Protein AF-A0A1A9UX12-F1 (afdb_monomer_lite)

Secondary structure (DSSP, 8-state):
--------EETTTTEE-GGGG---PPPTT--TTT--GGGS-TTSS-S-HHHHHHHHHHH---HHHHHHHHHHHTTSS-TT--HHHHHHHHHHHHHHHHHHHHHHHHSS-HHHHHHHIIIIIHHHHHHHHHTTTTSTTT-STT-HHHHHHHHHHHHHHHH-TTT---TTHHHHHHHHHHHH--HHHHHHHHHHHHHHHTTTS---THHHHHHHTTS--

Foldseek 3Di:
DDDDDDFDADPPVRDGQLLNLLDPDFDDPDPPVLLCPVPQCPQPARPDPPSVSVSCVNGNDDLVCCLVCLCCSLVVDPSGDHPVNNVVSLVVLVVVLVVLLCCLVPVDDPVRVVVCCVPALVLLLVLLLPEPCVDPQSHDPPRVLSVLLSSLLSSVQSVCVVVHDDRCLSNVLVSLCVRNVDSSSSSSSSVSNVVSVVVVPPDPVVVVVVVVVVVPD

pLDDT: mean 72.03, std 22.7, range [28.03, 96.62]

Structure (mmCIF, N/CA/C/O backbone):
data_AF-A0A1A9UX12-F1
#
_entry.id   AF-A0A1A9UX12-F1
#
loop_
_atom_site.group_PDB
_atom_site.id
_atom_site.type_symbol
_atom_site.label_atom_id
_atom_site.label_alt_id
_atom_site.label_comp_id
_atom_site.label_asym_id
_atom_site.label_entity_id
_atom_site.label_seq_id
_atom_site.pdbx_PDB_ins_code
_atom_site.Cartn_x
_atom_site.Cartn_y
_atom_site.Cartn_z
_atom_site.occupancy
_atom_site.B_iso_or_equiv
_atom_site.auth_seq_id
_atom_site.auth_comp_id
_atom_site.auth_asym_id
_atom_site.auth_atom_id
_atom_site.pdbx_PDB_model_num
ATOM 1 N N . MET A 1 1 ? -18.751 2.959 -16.484 1.00 37.78 1 MET A N 1
ATOM 2 C CA . MET A 1 1 ? -17.345 2.866 -16.035 1.00 37.78 1 MET A CA 1
ATOM 3 C C . MET A 1 1 ? -16.680 4.188 -16.366 1.00 37.78 1 MET A C 1
ATOM 5 O O . MET A 1 1 ? -16.477 4.461 -17.541 1.00 37.78 1 MET A O 1
ATOM 9 N N . ARG A 1 2 ? -16.495 5.077 -15.381 1.00 28.78 2 ARG A N 1
ATOM 10 C CA . ARG A 1 2 ? -15.866 6.380 -15.636 1.00 28.78 2 ARG A CA 1
ATOM 11 C C . ARG A 1 2 ? -14.360 6.168 -15.722 1.00 28.78 2 ARG A C 1
ATOM 13 O O . ARG A 1 2 ? -13.749 5.655 -14.792 1.00 28.78 2 ARG A O 1
ATOM 20 N N . ASN A 1 3 ? -13.828 6.483 -16.894 1.00 38.66 3 ASN A N 1
ATOM 21 C CA . ASN A 1 3 ? -12.415 6.447 -17.222 1.00 38.66 3 ASN A CA 1
ATOM 22 C C . ASN A 1 3 ? -11.753 7.657 -16.559 1.00 38.66 3 ASN A C 1
ATOM 24 O O . ASN A 1 3 ? -12.068 8.782 -16.935 1.00 38.66 3 ASN A O 1
ATOM 28 N N . CYS A 1 4 ? -10.865 7.440 -15.593 1.00 28.03 4 CYS A N 1
ATOM 29 C CA . CYS A 1 4 ? -10.001 8.503 -15.092 1.00 28.03 4 CYS A CA 1
ATOM 30 C C . CYS A 1 4 ? -8.624 8.339 -15.738 1.00 28.03 4 CYS A C 1
ATOM 32 O O . CYS A 1 4 ? -7.835 7.482 -15.344 1.00 28.03 4 CYS A O 1
ATOM 34 N N . GLU A 1 5 ? -8.373 9.137 -16.770 1.00 34.22 5 GLU A N 1
ATOM 35 C CA . GLU A 1 5 ? -7.035 9.458 -17.256 1.00 34.22 5 GLU A CA 1
ATOM 36 C C . GLU A 1 5 ? -6.663 10.790 -16.596 1.00 34.22 5 GLU A C 1
ATOM 38 O O . GLU A 1 5 ? -7.346 11.787 -16.805 1.00 34.22 5 GLU A O 1
ATOM 43 N N . ILE A 1 6 ? -5.632 10.810 -15.751 1.00 31.72 6 ILE A N 1
ATOM 44 C CA . ILE A 1 6 ? -5.057 12.057 -15.234 1.00 31.72 6 ILE A CA 1
ATOM 45 C C . ILE A 1 6 ? -3.569 12.007 -15.553 1.00 31.72 6 ILE A C 1
ATOM 47 O O . ILE A 1 6 ? -2.854 11.104 -15.113 1.00 31.72 6 ILE A O 1
ATOM 51 N N . VAL A 1 7 ? -3.126 12.955 -16.374 1.00 43.44 7 VAL A N 1
ATOM 52 C CA . VAL A 1 7 ? -1.766 13.050 -16.904 1.00 43.44 7 VAL A CA 1
ATOM 53 C C . VAL A 1 7 ? -1.255 14.457 -16.582 1.00 43.44 7 VAL A C 1
ATOM 55 O O . VAL A 1 7 ? -1.763 15.419 -17.136 1.00 43.44 7 VAL A O 1
ATOM 58 N N . ALA A 1 8 ? -0.270 14.596 -15.691 1.00 35.72 8 ALA A N 1
ATOM 59 C CA . ALA A 1 8 ? 0.503 15.827 -15.513 1.00 35.72 8 ALA A CA 1
ATOM 60 C C . ALA A 1 8 ? 1.990 15.637 -15.885 1.00 35.72 8 ALA A C 1
ATOM 62 O O . ALA A 1 8 ? 2.651 14.673 -15.484 1.00 35.72 8 ALA A O 1
ATOM 63 N N . TRP A 1 9 ? 2.488 16.558 -16.703 1.00 37.69 9 TRP A N 1
ATOM 64 C CA . TRP A 1 9 ? 3.844 16.627 -17.244 1.00 37.69 9 TRP A CA 1
ATOM 65 C C . TRP A 1 9 ? 4.566 17.817 -16.606 1.00 37.69 9 TRP A C 1
ATOM 67 O O . TRP A 1 9 ? 4.017 18.918 -16.586 1.00 37.69 9 TRP A O 1
ATOM 77 N N . ASP A 1 10 ? 5.779 17.607 -16.094 1.00 37.34 10 ASP A N 1
ATOM 78 C CA . ASP A 1 10 ? 6.603 18.687 -15.551 1.00 37.34 10 ASP A CA 1
ATOM 79 C C . ASP A 1 10 ? 7.409 19.325 -16.694 1.00 37.34 10 ASP A C 1
ATOM 81 O O . ASP A 1 10 ? 8.396 18.763 -17.183 1.00 37.34 10 ASP A O 1
ATOM 85 N N . VAL A 1 11 ? 6.937 20.489 -17.154 1.00 33.25 11 VAL A N 1
ATOM 86 C CA . VAL A 1 11 ? 7.532 21.261 -18.259 1.00 33.25 11 VAL A CA 1
ATOM 87 C C . VAL A 1 11 ? 8.911 21.807 -17.886 1.00 33.25 11 VAL A C 1
ATOM 89 O O . VAL A 1 11 ? 9.783 21.901 -18.750 1.00 33.25 11 VAL A O 1
ATOM 92 N N . GLU A 1 12 ? 9.120 22.137 -16.613 1.00 36.31 12 GLU A N 1
ATOM 93 C CA . GLU A 1 12 ? 10.310 22.829 -16.121 1.00 36.31 12 GLU A CA 1
ATOM 94 C C . GLU A 1 12 ? 11.483 21.856 -15.973 1.00 36.31 12 GLU A C 1
ATOM 96 O O . GLU A 1 12 ? 12.580 22.101 -16.474 1.00 36.31 12 GLU A O 1
ATOM 101 N N . ASN A 1 13 ? 11.214 20.679 -15.409 1.00 45.41 13 ASN A N 1
ATOM 102 C CA . ASN A 1 13 ? 12.210 19.623 -15.234 1.00 45.41 13 ASN A CA 1
ATOM 103 C C . ASN A 1 13 ? 12.252 18.625 -16.405 1.00 45.41 13 ASN A C 1
ATOM 105 O O . ASN A 1 13 ? 13.017 17.658 -16.371 1.00 45.41 13 ASN A O 1
ATOM 109 N N . LYS A 1 14 ? 11.432 18.844 -17.446 1.00 39.94 14 LYS A N 1
ATOM 110 C CA . LYS A 1 14 ? 11.275 17.967 -18.624 1.00 39.94 14 LYS A CA 1
ATOM 111 C C . LYS A 1 14 ? 11.089 16.498 -18.242 1.00 39.94 14 LYS A C 1
ATOM 113 O O . LYS A 1 14 ? 11.679 15.602 -18.854 1.00 39.94 14 LYS A O 1
ATOM 118 N N . MET A 1 15 ? 10.295 16.242 -17.207 1.00 40.53 15 MET A N 1
ATOM 119 C CA . MET A 1 15 ? 10.134 14.904 -16.656 1.00 40.53 15 MET A CA 1
ATOM 120 C C . MET A 1 15 ? 8.673 14.529 -16.456 1.00 40.53 15 MET A C 1
ATOM 122 O O . MET A 1 15 ? 7.800 15.343 -16.170 1.00 40.53 15 MET A O 1
ATOM 126 N N . ILE A 1 16 ? 8.409 13.237 -16.604 1.00 39.09 16 ILE A N 1
ATOM 127 C CA . ILE A 1 16 ? 7.079 12.675 -16.406 1.00 39.09 16 ILE A CA 1
ATOM 128 C C . ILE A 1 16 ? 6.890 12.434 -14.912 1.00 39.09 16 ILE A C 1
ATOM 130 O O . ILE A 1 16 ? 7.722 11.787 -14.263 1.00 39.09 16 ILE A O 1
ATOM 134 N N . LEU A 1 17 ? 5.785 12.928 -14.359 1.00 40.75 17 LEU A N 1
ATOM 135 C CA . LEU A 1 17 ? 5.461 12.682 -12.964 1.00 40.75 17 LEU A CA 1
ATOM 136 C C . LEU A 1 17 ? 5.137 11.189 -12.772 1.00 40.75 17 LEU A C 1
ATOM 138 O O . LEU A 1 17 ? 4.337 10.588 -13.488 1.00 40.75 17 LEU A O 1
ATOM 142 N N . HIS A 1 18 ? 5.814 10.570 -11.801 1.00 38.81 18 HIS A N 1
ATOM 143 C CA . HIS A 1 18 ? 5.914 9.110 -11.622 1.00 38.81 18 HIS A CA 1
ATOM 144 C C . HIS A 1 18 ? 4.582 8.357 -11.483 1.00 38.81 18 HIS A C 1
ATOM 146 O O . HIS A 1 18 ? 4.556 7.136 -11.624 1.00 38.81 18 HIS A O 1
ATOM 152 N N . PHE A 1 19 ? 3.487 9.050 -11.183 1.00 37.97 19 PHE A N 1
ATOM 153 C CA . PHE A 1 19 ? 2.188 8.436 -10.925 1.00 37.97 19 PHE A CA 1
ATOM 154 C C . PHE A 1 19 ? 1.514 7.864 -12.191 1.00 37.97 19 PHE A C 1
ATOM 156 O O . PHE A 1 19 ? 0.541 7.125 -12.085 1.00 37.97 19 PHE A O 1
ATOM 163 N N . GLN A 1 20 ? 2.045 8.140 -13.389 1.00 45.28 20 GLN A N 1
ATOM 164 C CA . GLN A 1 20 ? 1.462 7.707 -14.671 1.00 45.28 20 GLN A CA 1
ATOM 165 C C . GLN A 1 20 ? 1.881 6.308 -15.142 1.00 45.28 20 GLN A C 1
ATOM 167 O O . GLN A 1 20 ? 1.420 5.841 -16.180 1.00 45.28 20 GLN A O 1
ATOM 172 N N . VAL A 1 21 ? 2.751 5.615 -14.402 1.00 44.09 21 VAL A N 1
ATOM 173 C CA . VAL A 1 21 ? 3.356 4.341 -14.839 1.00 44.09 21 VAL A CA 1
ATOM 174 C C . VAL A 1 21 ? 2.456 3.122 -14.542 1.00 44.09 21 VAL A C 1
ATOM 176 O O . VAL A 1 21 ? 2.702 2.018 -15.020 1.00 44.09 21 VAL A O 1
ATOM 179 N N . LEU A 1 22 ? 1.357 3.306 -13.803 1.00 44.22 22 LEU A N 1
ATOM 180 C CA . LEU A 1 22 ? 0.466 2.226 -13.351 1.00 44.22 22 LEU A CA 1
ATOM 181 C C . LEU A 1 22 ? -0.666 1.890 -14.341 1.00 44.22 22 LEU A C 1
ATOM 183 O O . LEU A 1 22 ? -1.718 1.382 -13.945 1.00 44.22 22 LEU A O 1
ATOM 187 N N . THR A 1 23 ? -0.504 2.180 -15.637 1.00 44.28 23 THR A N 1
ATOM 188 C CA . THR A 1 23 ? -1.582 1.909 -16.600 1.00 44.28 23 THR A CA 1
ATOM 189 C C . THR A 1 23 ? -1.718 0.408 -16.874 1.00 44.28 23 THR A C 1
ATOM 191 O O . THR A 1 23 ? -0.741 -0.321 -17.057 1.00 44.28 23 THR A O 1
ATOM 194 N N . ARG A 1 24 ? -2.964 -0.078 -16.937 1.00 40.75 24 ARG A N 1
ATOM 195 C CA . ARG A 1 24 ? -3.273 -1.468 -17.308 1.00 40.75 24 ARG A CA 1
ATOM 196 C C . ARG A 1 24 ? -3.298 -1.700 -18.833 1.00 40.75 24 ARG A C 1
ATOM 198 O O . ARG A 1 24 ? -3.513 -2.842 -19.236 1.00 40.75 24 ARG A O 1
ATOM 205 N N . ARG A 1 25 ? -3.105 -0.672 -19.681 1.00 41.28 25 ARG A N 1
ATOM 206 C CA . ARG A 1 25 ? -3.231 -0.767 -21.153 1.00 41.28 25 ARG A CA 1
ATOM 207 C C . ARG A 1 25 ? -1.868 -0.912 -21.844 1.00 41.28 25 ARG A C 1
ATOM 209 O O . ARG A 1 25 ? -0.960 -0.130 -21.602 1.00 41.28 25 ARG A O 1
ATOM 216 N N . LYS A 1 26 ? -1.770 -1.852 -22.789 1.00 43.47 26 LYS A N 1
ATOM 217 C CA . LYS A 1 26 ? -0.739 -1.862 -23.842 1.00 43.47 26 LYS A CA 1
ATOM 218 C C . LYS A 1 26 ? -1.102 -0.773 -24.863 1.00 43.47 26 LYS A C 1
ATOM 220 O O . LYS A 1 26 ? -2.241 -0.767 -25.339 1.00 43.47 26 LYS A O 1
ATOM 225 N N . ARG A 1 27 ? -0.197 0.155 -25.201 1.00 40.91 27 ARG A N 1
ATOM 226 C CA . ARG A 1 27 ? -0.443 1.106 -26.305 1.00 40.91 27 ARG A CA 1
ATOM 227 C C . ARG A 1 27 ? -0.499 0.325 -27.625 1.00 40.91 27 ARG A C 1
ATOM 229 O O . ARG A 1 27 ? 0.392 -0.472 -27.914 1.00 40.91 27 ARG A O 1
ATOM 236 N N . LYS A 1 28 ? -1.555 0.533 -28.422 1.00 37.56 28 LYS A N 1
ATOM 237 C CA . LYS A 1 28 ? -1.575 0.098 -29.828 1.00 37.56 28 LYS A CA 1
ATOM 238 C C . LYS A 1 28 ? -0.499 0.922 -30.545 1.00 37.56 28 LYS A C 1
ATOM 240 O O . LYS A 1 28 ? -0.580 2.144 -30.483 1.00 37.56 28 LYS A O 1
ATOM 245 N N . ASN A 1 29 ? 0.480 0.255 -31.159 1.00 40.03 29 ASN A N 1
ATOM 246 C CA . ASN A 1 29 ? 1.634 0.810 -31.898 1.00 40.03 29 ASN A CA 1
ATOM 247 C C . ASN A 1 29 ? 2.968 0.938 -31.139 1.00 40.03 29 ASN A C 1
ATOM 249 O O . ASN A 1 29 ? 3.861 1.613 -31.635 1.00 40.03 29 ASN A O 1
ATOM 253 N N . ALA A 1 30 ? 3.151 0.279 -29.993 1.00 40.66 30 ALA A N 1
ATOM 254 C CA . ALA A 1 30 ? 4.506 0.033 -29.494 1.00 40.66 30 ALA A CA 1
ATOM 255 C C . ALA A 1 30 ? 5.019 -1.274 -30.114 1.00 40.66 30 ALA A C 1
ATOM 257 O O . ALA A 1 30 ? 4.396 -2.329 -29.929 1.00 40.66 30 ALA A O 1
ATOM 258 N N . ASP A 1 31 ? 6.089 -1.190 -30.905 1.00 34.62 31 ASP A N 1
ATOM 259 C CA . ASP A 1 31 ? 6.650 -2.347 -31.591 1.00 34.62 31 ASP A CA 1
ATOM 260 C C . ASP A 1 31 ? 7.144 -3.364 -30.551 1.00 34.62 31 ASP A C 1
ATOM 262 O O . ASP A 1 31 ? 7.780 -3.017 -29.553 1.00 34.62 31 ASP A O 1
ATOM 266 N N . ILE A 1 32 ? 6.804 -4.639 -30.741 1.00 38.25 32 ILE A N 1
ATOM 267 C CA . ILE A 1 32 ? 7.008 -5.704 -29.738 1.00 38.25 32 ILE A CA 1
ATOM 268 C C . ILE A 1 32 ? 8.512 -5.910 -29.444 1.00 38.25 32 ILE A C 1
ATOM 270 O O . ILE A 1 32 ? 8.873 -6.461 -28.404 1.00 38.25 32 ILE A O 1
ATOM 274 N N . GLY A 1 33 ? 9.389 -5.416 -30.326 1.00 36.81 33 GLY A N 1
ATOM 275 C CA . GLY A 1 33 ? 10.842 -5.399 -30.154 1.00 36.81 33 GLY A CA 1
ATOM 276 C C . GLY A 1 33 ? 11.385 -4.352 -29.171 1.00 36.81 33 GLY A C 1
ATOM 277 O O . GLY A 1 33 ? 12.428 -4.606 -28.573 1.00 36.81 33 GLY A O 1
ATOM 278 N N . GLU A 1 34 ? 10.695 -3.227 -28.942 1.00 37.66 34 GLU A N 1
ATOM 279 C CA . GLU A 1 34 ? 11.163 -2.152 -28.039 1.00 37.66 34 GLU A CA 1
ATOM 280 C C . GLU A 1 34 ? 10.850 -2.428 -26.560 1.00 37.66 34 GLU A C 1
ATOM 282 O O . GLU A 1 34 ? 11.466 -1.860 -25.661 1.00 37.66 34 GLU A O 1
ATOM 287 N N . ILE A 1 35 ? 9.924 -3.350 -26.286 1.00 41.84 35 ILE A N 1
ATOM 288 C CA . ILE A 1 35 ? 9.468 -3.700 -24.934 1.00 41.84 35 ILE A CA 1
ATOM 289 C C . ILE A 1 35 ? 10.076 -5.036 -24.498 1.00 41.84 35 ILE A C 1
ATOM 291 O O . ILE A 1 35 ? 9.402 -5.907 -23.949 1.00 41.84 35 ILE A O 1
ATOM 295 N N . LYS A 1 36 ? 11.372 -5.238 -24.734 1.00 36.44 36 LYS A N 1
ATOM 296 C CA . LYS A 1 36 ? 12.104 -6.342 -24.105 1.00 36.44 36 LYS A CA 1
ATOM 297 C C . LYS A 1 36 ? 12.797 -5.853 -22.835 1.00 36.44 36 LYS A C 1
ATOM 299 O O . LYS A 1 36 ? 14.014 -5.762 -22.769 1.00 36.44 36 LYS A O 1
ATOM 304 N N . VAL A 1 37 ? 12.007 -5.668 -21.771 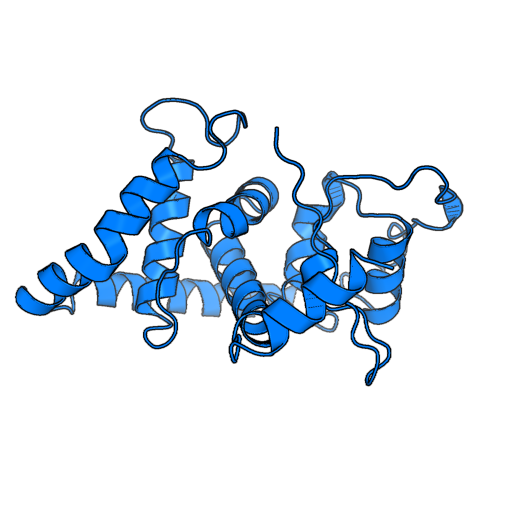1.00 44.78 37 VAL A N 1
ATOM 305 C CA . VAL A 1 37 ? 12.518 -5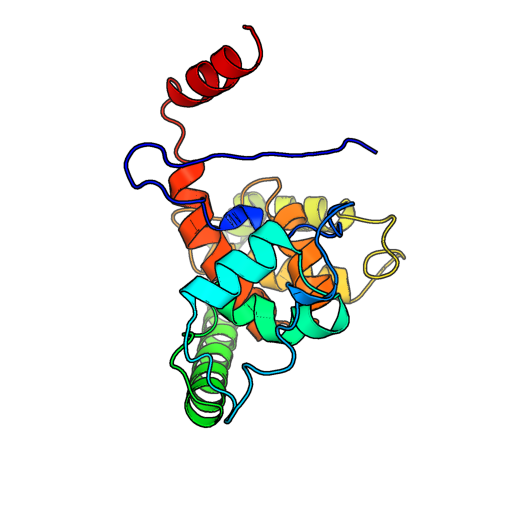.689 -20.378 1.00 44.78 37 VAL A CA 1
ATOM 306 C C . VAL A 1 37 ? 13.047 -7.098 -20.013 1.00 44.78 37 VAL A C 1
ATOM 308 O O . VAL A 1 37 ? 13.634 -7.306 -18.959 1.00 44.78 37 VAL A O 1
ATOM 311 N N . GLN A 1 38 ? 12.891 -8.081 -20.911 1.00 37.16 38 GLN A N 1
ATOM 312 C CA . GLN A 1 38 ? 13.331 -9.468 -20.737 1.00 37.16 38 GLN A CA 1
ATOM 313 C C . GLN A 1 38 ? 14.847 -9.658 -20.560 1.00 37.16 38 GLN A C 1
ATOM 315 O O . GLN A 1 38 ? 15.232 -10.692 -20.035 1.00 37.16 38 GLN A O 1
ATOM 320 N N . ASN A 1 39 ? 15.696 -8.694 -20.937 1.00 36.56 39 ASN A N 1
ATOM 321 C CA . ASN A 1 39 ? 17.159 -8.855 -20.888 1.00 36.56 39 ASN A CA 1
ATOM 322 C C . ASN A 1 39 ? 17.894 -7.830 -20.006 1.00 36.56 39 ASN A C 1
ATOM 324 O O . ASN A 1 39 ? 19.098 -7.665 -20.159 1.00 36.56 39 ASN A O 1
ATOM 328 N N . GLN A 1 40 ? 17.212 -7.146 -19.079 1.00 44.50 40 GLN A N 1
ATOM 329 C CA . GLN A 1 40 ? 17.882 -6.256 -18.109 1.00 44.50 40 GLN A CA 1
ATOM 330 C C . GLN A 1 40 ? 17.932 -6.805 -16.677 1.00 44.50 40 GLN A C 1
ATOM 332 O O . GLN A 1 40 ? 18.487 -6.155 -15.803 1.00 44.50 40 GLN A O 1
ATOM 337 N N . PHE A 1 41 ? 17.439 -8.023 -16.439 1.00 46.66 41 PHE A N 1
ATOM 338 C CA . PHE A 1 41 ? 17.640 -8.746 -15.176 1.00 46.66 41 PHE A CA 1
ATOM 339 C C . PHE A 1 41 ? 18.947 -9.559 -15.174 1.00 46.66 41 PHE A C 1
ATOM 341 O O . PHE A 1 41 ? 19.007 -10.633 -14.577 1.00 46.66 41 PHE A O 1
ATOM 348 N N . LEU A 1 42 ? 19.992 -9.089 -15.864 1.00 35.62 42 LEU A N 1
ATOM 349 C CA . LEU A 1 42 ? 21.323 -9.675 -15.723 1.00 35.62 42 LEU A CA 1
ATOM 350 C C . LEU A 1 42 ? 21.814 -9.340 -14.306 1.00 35.62 42 LEU A C 1
ATOM 352 O O . LEU A 1 42 ? 22.219 -8.216 -14.038 1.00 35.62 42 LEU A O 1
ATOM 356 N N . ASN A 1 43 ? 21.730 -10.324 -13.407 1.00 38.75 43 ASN A N 1
ATOM 357 C CA . ASN A 1 43 ? 22.146 -10.280 -11.996 1.00 38.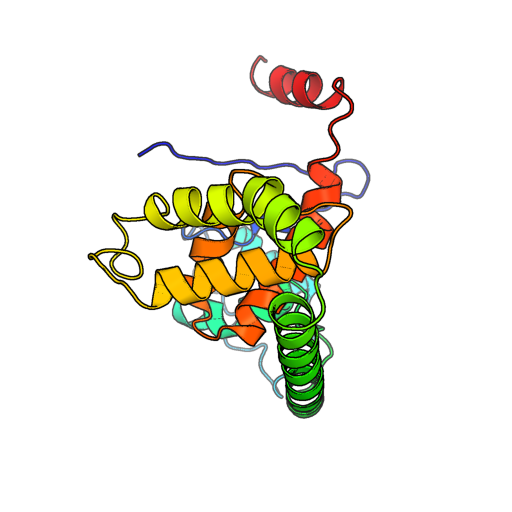75 43 ASN A CA 1
ATOM 358 C C . ASN A 1 43 ? 21.186 -9.590 -11.005 1.00 38.75 43 ASN A C 1
ATOM 360 O O . ASN A 1 43 ? 21.625 -9.115 -9.964 1.00 38.75 43 ASN A O 1
ATOM 364 N N . GLU A 1 44 ? 19.877 -9.550 -11.284 1.00 54.12 44 GLU A N 1
ATOM 365 C CA . GLU A 1 44 ? 18.842 -9.152 -10.296 1.00 54.12 44 GLU A CA 1
ATOM 366 C C . GLU A 1 44 ? 18.933 -7.707 -9.740 1.00 54.12 44 GLU A C 1
ATOM 368 O O . GLU A 1 44 ? 18.229 -7.346 -8.783 1.00 54.12 44 GLU A O 1
ATOM 373 N N . GLN A 1 45 ? 19.752 -6.872 -10.382 1.00 54.94 45 GLN A N 1
ATOM 374 C CA . GLN A 1 45 ? 19.825 -5.417 -10.246 1.00 54.94 45 GLN A CA 1
ATOM 375 C C . GLN A 1 45 ? 19.272 -4.752 -11.512 1.00 54.94 45 GLN A C 1
ATOM 377 O O . GLN A 1 45 ? 19.290 -5.347 -12.589 1.00 54.94 45 GLN A O 1
ATOM 382 N N . ILE A 1 46 ? 18.773 -3.517 -11.395 1.00 61.69 46 ILE A N 1
ATOM 383 C CA . ILE A 1 46 ? 18.309 -2.747 -12.554 1.00 61.69 46 ILE A CA 1
ATOM 384 C C . ILE A 1 46 ? 19.386 -1.720 -12.901 1.00 61.69 46 ILE A C 1
ATOM 386 O O . ILE A 1 46 ? 19.432 -0.637 -12.316 1.00 61.69 46 ILE A O 1
ATOM 390 N N . ASP A 1 47 ? 20.228 -2.089 -13.864 1.00 57.59 47 ASP A N 1
ATOM 391 C CA . ASP A 1 47 ? 21.410 -1.332 -14.303 1.00 57.59 47 ASP A CA 1
ATOM 392 C C . ASP A 1 47 ? 21.058 0.084 -14.805 1.00 57.59 47 ASP A C 1
ATOM 394 O O . ASP A 1 47 ? 21.751 1.057 -14.517 1.00 57.59 47 ASP A O 1
ATOM 398 N N . ASP A 1 48 ? 19.898 0.241 -15.457 1.00 67.19 48 ASP A N 1
ATOM 399 C CA . ASP A 1 48 ? 19.399 1.544 -15.902 1.00 67.19 48 ASP A CA 1
ATOM 400 C C . ASP A 1 48 ? 17.920 1.759 -15.533 1.00 67.19 48 ASP A C 1
ATOM 402 O O . ASP A 1 48 ? 16.980 1.473 -16.286 1.00 67.19 48 ASP A O 1
ATOM 406 N N . GLY A 1 49 ? 17.704 2.326 -14.343 1.00 65.19 49 GLY A N 1
ATOM 407 C CA . GLY A 1 49 ? 16.374 2.706 -13.866 1.00 65.19 49 GLY A CA 1
ATOM 408 C C . GLY A 1 49 ? 15.680 3.782 -14.716 1.00 65.19 49 GLY A C 1
ATOM 409 O O . GLY A 1 49 ? 14.451 3.888 -14.662 1.00 65.19 49 GLY A O 1
ATOM 410 N N . LEU A 1 50 ? 16.418 4.578 -15.503 1.00 66.25 50 LEU A N 1
ATOM 411 C CA . LEU A 1 50 ? 15.847 5.568 -16.422 1.00 66.25 50 LEU A CA 1
ATOM 412 C C . LEU A 1 50 ? 15.325 4.887 -17.689 1.00 66.25 50 LEU A C 1
ATOM 414 O O . LEU A 1 50 ? 14.206 5.184 -18.117 1.00 66.25 50 LEU A O 1
ATOM 418 N N . MET A 1 51 ? 16.087 3.953 -18.256 1.00 63.31 51 MET A N 1
ATOM 419 C CA . MET A 1 51 ? 15.657 3.173 -19.414 1.00 63.31 51 MET A CA 1
ATOM 420 C C . MET A 1 51 ? 14.427 2.330 -19.087 1.00 63.31 51 MET A C 1
ATOM 422 O O . MET A 1 51 ? 13.445 2.379 -19.825 1.00 63.31 51 MET A O 1
ATOM 426 N N . LEU A 1 52 ? 14.403 1.663 -17.928 1.00 67.12 52 LEU A N 1
ATOM 427 C CA . LEU A 1 52 ? 13.228 0.903 -17.500 1.00 67.12 52 LEU A CA 1
ATOM 428 C C . LEU A 1 52 ? 11.967 1.781 -17.432 1.00 67.12 52 LEU A C 1
ATOM 430 O O . LEU A 1 52 ? 10.904 1.384 -17.907 1.00 67.12 52 LEU A O 1
ATOM 434 N N . ARG A 1 53 ? 12.073 3.003 -16.899 1.00 68.50 53 ARG A N 1
ATOM 435 C CA . ARG A 1 53 ? 10.939 3.945 -16.862 1.00 68.50 53 ARG A CA 1
ATOM 436 C C . ARG A 1 53 ? 10.477 4.348 -18.253 1.00 68.50 53 ARG A C 1
ATOM 438 O O . ARG A 1 53 ? 9.271 4.409 -18.477 1.00 68.50 53 ARG A O 1
ATOM 445 N N . LYS A 1 54 ? 11.408 4.606 -19.176 1.00 62.03 54 LYS A N 1
ATOM 446 C CA . LYS A 1 54 ? 11.085 4.918 -20.576 1.00 62.03 54 LYS A CA 1
ATOM 447 C C . LYS A 1 54 ? 10.378 3.739 -21.248 1.00 62.03 54 LYS A C 1
ATOM 449 O O . LYS A 1 54 ? 9.326 3.943 -21.845 1.00 62.03 54 LYS A O 1
ATOM 454 N N . CYS A 1 55 ? 10.881 2.516 -21.079 1.00 61.62 55 CYS A N 1
ATOM 455 C CA . CYS A 1 55 ? 10.262 1.306 -21.624 1.00 61.62 55 CYS A CA 1
ATOM 456 C C . CYS A 1 55 ? 8.833 1.116 -21.111 1.00 61.62 55 CYS A C 1
ATOM 458 O O . CYS A 1 55 ? 7.916 0.909 -21.905 1.00 61.62 55 CYS A O 1
ATOM 460 N N . VAL A 1 56 ? 8.615 1.247 -19.797 1.00 64.50 56 VAL A N 1
ATOM 461 C CA . VAL A 1 56 ? 7.262 1.128 -19.238 1.00 64.50 56 VAL A CA 1
ATOM 462 C C . VAL A 1 56 ? 6.362 2.275 -19.706 1.00 64.50 56 VAL A C 1
ATOM 464 O O . VAL A 1 56 ? 5.180 2.054 -19.956 1.00 64.50 56 VAL A O 1
ATOM 467 N N . PHE A 1 57 ? 6.895 3.485 -19.883 1.00 60.28 57 PHE A N 1
ATOM 468 C CA . PHE A 1 57 ? 6.122 4.624 -20.378 1.00 60.28 57 PHE A CA 1
ATOM 469 C C . PHE A 1 57 ? 5.652 4.446 -21.830 1.00 60.28 57 PHE A C 1
ATOM 471 O O . PHE A 1 57 ? 4.476 4.660 -22.129 1.00 60.28 57 PHE A O 1
ATOM 478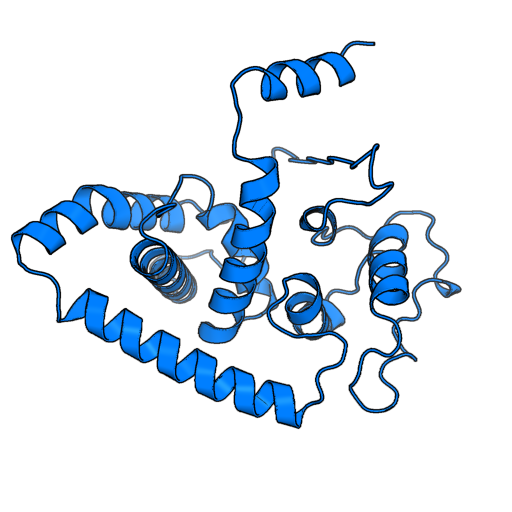 N N . PHE A 1 58 ? 6.547 4.051 -22.738 1.00 53.91 58 PHE A N 1
ATOM 479 C CA . PHE A 1 58 ? 6.213 3.919 -24.158 1.00 53.91 58 PHE A CA 1
ATOM 480 C C . PHE A 1 58 ? 5.484 2.607 -24.472 1.00 53.91 58 PHE A C 1
ATOM 482 O O . PHE A 1 58 ? 4.551 2.601 -25.278 1.00 53.91 58 PHE A O 1
ATOM 489 N N . GLY A 1 59 ? 5.864 1.515 -23.805 1.00 56.41 59 GLY A N 1
ATOM 490 C CA . GLY A 1 59 ? 5.377 0.167 -24.089 1.00 56.41 59 GLY A CA 1
ATOM 491 C C . GLY A 1 59 ? 4.323 -0.385 -23.132 1.00 56.41 59 GLY A C 1
ATOM 492 O O . GLY A 1 59 ? 3.594 -1.321 -23.474 1.00 56.41 59 GLY A O 1
ATOM 493 N N . GLY A 1 60 ? 4.210 0.189 -21.937 1.00 59.50 60 GLY A N 1
ATOM 494 C CA . GLY A 1 60 ? 3.510 -0.441 -20.822 1.00 59.50 60 GLY A CA 1
ATOM 495 C C . GLY A 1 60 ? 4.315 -1.589 -20.206 1.00 59.50 60 GLY A C 1
ATOM 496 O O . GLY A 1 60 ? 5.434 -1.896 -20.614 1.00 59.50 60 GLY A O 1
ATOM 497 N N . LEU A 1 61 ? 3.729 -2.233 -19.195 1.00 67.38 61 LEU A N 1
ATOM 498 C CA . LEU A 1 61 ? 4.331 -3.371 -18.502 1.00 67.38 61 LEU A CA 1
ATOM 499 C C . LEU A 1 61 ? 3.401 -4.585 -18.547 1.00 67.38 61 LEU A C 1
ATOM 501 O O . LEU A 1 61 ? 2.219 -4.496 -18.177 1.00 67.38 61 LEU A O 1
ATOM 505 N N . GLU A 1 62 ? 3.952 -5.719 -18.984 1.00 66.44 62 GLU A N 1
ATOM 506 C CA . GLU A 1 62 ? 3.262 -7.008 -18.965 1.00 66.44 62 GLU A CA 1
ATOM 507 C C . GLU A 1 62 ? 2.821 -7.352 -17.540 1.00 66.44 62 GLU A C 1
ATOM 509 O O . GLU A 1 62 ? 3.560 -7.124 -16.585 1.00 66.44 62 GLU A O 1
ATOM 514 N N . LYS A 1 63 ? 1.608 -7.901 -17.388 1.00 68.81 63 LYS A N 1
ATOM 515 C CA . LYS A 1 63 ? 1.013 -8.186 -16.076 1.00 68.81 63 LYS A CA 1
ATOM 516 C C . LYS A 1 63 ? 1.924 -9.044 -15.192 1.00 68.81 63 LYS A C 1
ATOM 518 O O . LYS A 1 63 ? 2.127 -8.703 -14.037 1.00 68.81 63 LYS A O 1
ATOM 523 N N . SER A 1 64 ? 2.520 -10.094 -15.753 1.00 72.81 64 SER A N 1
ATOM 524 C CA . SER A 1 64 ? 3.443 -11.004 -15.058 1.00 72.81 64 SER A CA 1
ATOM 525 C C . SER A 1 64 ? 4.636 -10.289 -14.407 1.00 72.81 64 SER A C 1
ATOM 527 O O . SER A 1 64 ? 5.093 -10.702 -13.346 1.00 72.81 64 SER A O 1
ATOM 529 N N . LEU A 1 65 ? 5.105 -9.186 -14.999 1.00 72.88 65 LEU A N 1
ATOM 530 C CA . LEU A 1 65 ? 6.262 -8.424 -14.524 1.00 72.88 65 LEU A CA 1
ATOM 531 C C . LEU A 1 65 ? 5.902 -7.351 -13.491 1.00 72.88 65 LEU A C 1
ATOM 533 O O . LEU A 1 65 ? 6.789 -6.819 -12.824 1.00 72.88 65 LEU A O 1
ATOM 537 N N . ARG A 1 66 ? 4.621 -6.993 -13.348 1.00 78.25 66 ARG A N 1
ATOM 538 C CA . ARG A 1 66 ? 4.203 -5.877 -12.485 1.00 78.25 66 ARG A CA 1
ATOM 539 C C . ARG A 1 66 ? 4.522 -6.131 -11.026 1.00 78.25 66 ARG A C 1
ATOM 541 O O . ARG A 1 66 ? 5.090 -5.246 -10.397 1.00 78.25 66 ARG A O 1
ATOM 548 N N . LYS A 1 67 ? 4.248 -7.338 -10.527 1.00 79.75 67 LYS A N 1
ATOM 549 C CA . LYS A 1 67 ? 4.576 -7.725 -9.150 1.00 79.75 67 LYS A CA 1
ATOM 550 C C . LYS A 1 67 ? 6.053 -7.487 -8.813 1.00 79.75 67 LYS A C 1
ATOM 552 O O . LYS A 1 67 ? 6.358 -7.020 -7.725 1.00 79.75 67 LYS A O 1
ATOM 557 N N . THR A 1 68 ? 6.954 -7.737 -9.762 1.00 78.94 68 THR A N 1
ATOM 558 C CA . THR A 1 68 ? 8.401 -7.555 -9.577 1.00 78.94 68 THR A CA 1
ATOM 559 C C . THR A 1 68 ? 8.842 -6.104 -9.765 1.00 78.94 68 THR A C 1
ATOM 561 O O . THR A 1 68 ? 9.677 -5.611 -9.017 1.00 78.94 68 THR A O 1
ATOM 564 N N . VAL A 1 69 ? 8.302 -5.398 -10.762 1.00 78.75 69 VAL A N 1
ATOM 565 C CA . VAL A 1 69 ? 8.801 -4.073 -11.172 1.00 78.75 69 VAL A CA 1
ATOM 566 C C . VAL A 1 69 ? 8.133 -2.925 -10.406 1.00 78.75 69 VAL A C 1
ATOM 568 O O . VAL A 1 69 ? 8.767 -1.897 -10.158 1.00 78.75 69 VAL A O 1
ATOM 571 N N . TRP A 1 70 ? 6.865 -3.067 -10.009 1.00 84.75 70 TRP A N 1
ATOM 572 C CA . TRP A 1 70 ? 6.126 -2.015 -9.301 1.00 84.75 70 TRP A CA 1
ATOM 573 C C . TRP A 1 70 ? 6.796 -1.569 -8.003 1.00 84.75 70 TRP A C 1
ATOM 575 O O . TRP A 1 70 ? 6.902 -0.356 -7.826 1.00 84.75 70 TRP A O 1
ATOM 585 N N . PRO A 1 71 ? 7.332 -2.458 -7.146 1.00 86.81 71 PRO A N 1
ATOM 586 C CA . PRO A 1 71 ? 8.072 -2.034 -5.962 1.00 86.81 71 PRO A CA 1
ATOM 587 C C . PRO A 1 71 ? 9.220 -1.051 -6.250 1.00 86.81 71 PRO A C 1
ATOM 589 O O . PRO A 1 71 ? 9.430 -0.109 -5.488 1.00 86.81 71 PRO A O 1
ATOM 592 N N . PHE A 1 72 ? 9.918 -1.179 -7.381 1.00 81.88 72 PHE A N 1
ATOM 593 C CA . PHE A 1 72 ? 10.966 -0.228 -7.779 1.00 81.88 72 PHE A CA 1
ATOM 594 C C . PHE A 1 72 ? 10.388 1.102 -8.278 1.00 81.88 72 PHE A C 1
ATOM 596 O O . PHE A 1 72 ? 10.859 2.190 -7.926 1.00 81.88 72 PHE A O 1
ATOM 603 N N . LEU A 1 73 ? 9.333 1.039 -9.095 1.00 81.12 73 LEU A N 1
ATOM 604 C CA . LEU A 1 73 ? 8.659 2.228 -9.626 1.00 81.12 73 LEU A CA 1
ATOM 605 C C . LEU A 1 73 ? 8.013 3.065 -8.513 1.00 81.12 73 LEU A C 1
ATOM 607 O O . LEU A 1 73 ? 8.121 4.295 -8.523 1.00 81.12 73 LEU A O 1
ATOM 611 N N . LEU A 1 74 ? 7.422 2.380 -7.535 1.00 84.94 74 LEU A N 1
ATOM 612 C CA . LEU A 1 74 ? 6.759 2.928 -6.353 1.00 84.94 74 LEU A CA 1
ATOM 613 C C . LEU A 1 74 ? 7.732 3.235 -5.210 1.00 84.94 74 LEU A C 1
ATOM 615 O O . LEU A 1 74 ? 7.291 3.556 -4.115 1.00 84.94 74 LEU A O 1
ATOM 619 N N . LYS A 1 75 ? 9.050 3.173 -5.459 1.00 85.50 75 LYS A N 1
ATOM 620 C CA . LYS A 1 75 ? 10.104 3.538 -4.496 1.00 85.50 75 LYS A CA 1
ATOM 621 C C . LYS A 1 75 ? 10.126 2.694 -3.218 1.00 85.50 75 LYS A C 1
ATOM 623 O O . LYS A 1 75 ? 10.787 3.066 -2.255 1.00 85.50 75 LYS A O 1
ATOM 628 N N . CYS A 1 76 ? 9.489 1.526 -3.230 1.00 86.75 76 CYS A N 1
ATOM 629 C CA . CYS A 1 76 ? 9.696 0.523 -2.196 1.00 86.75 76 CYS A CA 1
ATOM 630 C C . CYS A 1 76 ? 11.138 -0.010 -2.247 1.00 86.75 76 CYS A C 1
ATOM 632 O O . CYS A 1 76 ? 11.754 -0.180 -1.194 1.00 86.75 76 CYS A O 1
ATOM 634 N N . TYR A 1 77 ? 11.692 -0.188 -3.452 1.00 85.12 77 TYR A N 1
ATOM 635 C CA . TYR A 1 77 ? 13.080 -0.601 -3.683 1.00 85.12 77 TYR A CA 1
ATOM 636 C C . TYR A 1 77 ? 13.870 0.433 -4.488 1.00 85.12 77 TYR A C 1
ATOM 638 O O . TYR A 1 77 ? 13.326 1.137 -5.346 1.00 85.12 77 TYR A O 1
ATOM 646 N N . SER A 1 78 ? 15.180 0.497 -4.233 1.00 84.44 78 SER A N 1
ATOM 647 C CA . SER A 1 78 ? 16.115 1.216 -5.102 1.00 84.44 78 SER A CA 1
ATOM 648 C C . SER A 1 78 ? 16.429 0.379 -6.342 1.00 84.44 78 SER A C 1
ATOM 650 O O . SER A 1 78 ? 16.599 -0.832 -6.238 1.00 84.44 78 SER A O 1
ATOM 652 N N . PHE A 1 79 ? 16.581 1.014 -7.506 1.00 78.50 79 PHE A N 1
ATOM 653 C CA . PHE A 1 79 ? 17.004 0.331 -8.741 1.00 78.50 79 PHE A CA 1
ATOM 654 C C . PHE A 1 79 ? 18.405 -0.291 -8.610 1.00 78.50 79 PHE A C 1
ATOM 656 O O . PHE A 1 79 ? 18.669 -1.327 -9.209 1.00 78.50 79 PHE A O 1
ATOM 663 N N . SER A 1 80 ? 19.252 0.293 -7.758 1.00 78.88 80 SER A N 1
ATOM 664 C CA . SER A 1 80 ? 20.596 -0.203 -7.448 1.00 78.88 80 SER A CA 1
ATOM 665 C C . SER A 1 80 ? 20.641 -1.297 -6.373 1.00 78.88 80 SER A C 1
ATOM 667 O O . SER A 1 80 ? 21.717 -1.816 -6.096 1.00 78.88 80 SER A O 1
ATOM 669 N N . SER A 1 81 ? 19.512 -1.623 -5.727 1.00 79.31 81 SER A N 1
ATOM 670 C CA . SER A 1 81 ? 19.497 -2.607 -4.631 1.00 79.31 81 SER A CA 1
ATOM 671 C C . SER A 1 81 ? 19.679 -4.034 -5.143 1.00 79.31 81 SER A C 1
ATOM 673 O O . SER A 1 81 ? 19.075 -4.409 -6.152 1.00 79.31 81 SER A O 1
ATOM 675 N N . THR A 1 82 ? 20.470 -4.835 -4.429 1.00 82.12 82 THR A N 1
ATOM 676 C CA . THR A 1 82 ? 20.593 -6.285 -4.659 1.00 82.12 82 THR A CA 1
ATOM 677 C C . THR A 1 82 ? 19.396 -7.046 -4.084 1.00 82.12 82 THR A C 1
ATOM 679 O O . THR A 1 82 ? 18.516 -6.472 -3.437 1.00 82.12 82 THR A O 1
ATOM 682 N N . PHE A 1 83 ? 19.335 -8.357 -4.316 1.00 79.88 83 PHE A N 1
ATOM 683 C CA . PHE A 1 83 ? 18.346 -9.209 -3.663 1.00 79.88 83 PHE A CA 1
ATOM 684 C C . PHE A 1 83 ? 18.533 -9.233 -2.141 1.00 79.88 83 PHE A C 1
ATOM 686 O O . PHE A 1 83 ? 17.557 -9.085 -1.405 1.00 79.88 83 PHE A O 1
ATOM 693 N N . GLU A 1 84 ? 19.775 -9.342 -1.672 1.00 82.81 84 GLU A N 1
ATOM 694 C CA . GLU A 1 84 ? 20.132 -9.346 -0.254 1.00 82.81 84 GLU A CA 1
ATOM 695 C C . GLU A 1 84 ? 19.747 -8.024 0.419 1.00 82.81 84 GLU A C 1
ATOM 697 O O . GLU A 1 84 ? 19.116 -8.039 1.478 1.00 82.81 84 GLU A O 1
ATOM 702 N N . ASP A 1 85 ? 20.028 -6.887 -0.230 1.00 86.44 85 ASP A N 1
ATOM 703 C CA . ASP A 1 85 ? 19.623 -5.565 0.258 1.00 86.44 85 ASP A CA 1
ATOM 704 C C . ASP A 1 85 ? 18.104 -5.492 0.433 1.00 86.44 85 ASP A C 1
ATOM 706 O O . ASP A 1 85 ? 17.604 -5.004 1.449 1.00 86.44 85 ASP A O 1
ATOM 710 N N . ARG A 1 86 ? 17.348 -5.996 -0.553 1.00 87.38 86 ARG A N 1
ATOM 711 C CA . ARG A 1 86 ? 15.879 -6.013 -0.509 1.00 87.38 86 ARG A CA 1
ATOM 712 C C . ARG A 1 86 ? 15.359 -6.948 0.576 1.00 87.38 86 ARG A C 1
ATOM 714 O O . ARG A 1 86 ? 14.398 -6.590 1.250 1.00 87.38 86 ARG A O 1
ATOM 721 N N . ALA A 1 87 ? 15.985 -8.105 0.784 1.00 87.69 87 ALA A N 1
ATOM 722 C CA . ALA A 1 87 ? 15.603 -9.035 1.842 1.00 87.69 87 ALA A CA 1
ATOM 723 C C . ALA A 1 87 ? 15.784 -8.409 3.236 1.00 87.69 87 ALA A C 1
ATOM 725 O O . ALA A 1 87 ? 14.862 -8.452 4.054 1.00 87.69 87 ALA A O 1
ATOM 726 N N . VAL A 1 88 ? 16.927 -7.755 3.476 1.00 90.19 88 VAL A N 1
ATOM 727 C CA . VAL A 1 88 ? 17.199 -7.019 4.722 1.00 90.19 88 VAL A CA 1
ATOM 728 C C . VAL A 1 88 ? 16.222 -5.856 4.889 1.00 90.19 88 VAL A C 1
ATOM 730 O O . VAL A 1 88 ? 15.616 -5.697 5.950 1.00 90.19 88 VAL A O 1
ATOM 733 N N . LEU A 1 89 ? 16.006 -5.071 3.831 1.00 88.50 89 LEU A N 1
ATOM 734 C CA . LEU A 1 89 ? 15.067 -3.953 3.844 1.00 88.50 89 LEU A CA 1
ATOM 735 C C . LEU A 1 89 ? 13.644 -4.411 4.178 1.00 88.50 89 LEU A C 1
ATOM 737 O O . LEU A 1 89 ? 12.959 -3.752 4.956 1.00 88.50 89 LEU A O 1
ATOM 741 N N . MET A 1 90 ? 13.200 -5.537 3.618 1.00 88.12 90 MET A N 1
ATOM 742 C CA . MET A 1 90 ? 11.876 -6.096 3.884 1.00 88.12 90 MET A CA 1
ATOM 743 C C . MET A 1 90 ? 11.721 -6.601 5.317 1.00 88.12 90 MET A C 1
ATOM 745 O O . MET A 1 90 ? 10.629 -6.503 5.873 1.00 88.12 90 MET A O 1
ATOM 749 N N . ASP A 1 91 ? 12.790 -7.094 5.941 1.00 90.69 91 ASP A N 1
ATOM 750 C CA . ASP A 1 91 ? 12.761 -7.456 7.358 1.00 90.69 91 ASP A CA 1
ATOM 751 C C . ASP A 1 91 ? 12.606 -6.229 8.265 1.00 90.69 91 ASP A C 1
ATOM 753 O O . ASP A 1 91 ? 11.754 -6.216 9.156 1.00 90.69 91 ASP A O 1
ATOM 757 N N . ILE A 1 92 ? 13.355 -5.159 7.983 1.00 91.44 92 ILE A N 1
ATOM 758 C CA . ILE A 1 92 ? 13.237 -3.876 8.695 1.00 91.44 92 ILE A CA 1
ATOM 759 C C . ILE A 1 92 ? 11.813 -3.323 8.558 1.00 91.44 92 ILE A C 1
ATOM 761 O O . ILE A 1 92 ? 11.155 -3.005 9.547 1.00 91.44 92 ILE A O 1
ATOM 765 N N . LYS A 1 93 ? 11.312 -3.284 7.324 1.00 89.38 93 LYS A N 1
ATOM 766 C CA . LYS A 1 93 ? 9.971 -2.815 6.967 1.00 89.38 93 LYS A CA 1
ATOM 767 C C . LYS A 1 93 ? 8.846 -3.615 7.617 1.00 89.38 93 LYS A C 1
ATOM 769 O O . LYS A 1 93 ? 7.809 -3.044 7.958 1.00 89.38 93 LYS A O 1
ATOM 774 N N . ARG A 1 94 ? 9.029 -4.926 7.788 1.00 89.88 94 ARG A N 1
ATOM 775 C CA . ARG A 1 94 ? 8.083 -5.792 8.504 1.00 89.88 94 ARG A CA 1
ATOM 776 C C . ARG A 1 94 ? 8.048 -5.457 9.993 1.00 89.88 94 ARG A C 1
ATOM 778 O O . ARG A 1 94 ? 6.967 -5.290 10.543 1.00 89.88 94 ARG A O 1
ATOM 785 N N . LYS A 1 95 ? 9.212 -5.294 10.624 1.00 91.88 95 LYS A N 1
ATOM 786 C CA . LYS A 1 95 ? 9.307 -4.922 12.044 1.00 91.88 95 LYS A CA 1
ATOM 787 C C . LYS A 1 95 ? 8.690 -3.552 12.316 1.00 91.88 95 LYS A C 1
ATOM 789 O O . LYS A 1 95 ? 7.961 -3.386 13.288 1.00 91.88 95 LYS A O 1
ATOM 794 N N . GLU A 1 96 ? 8.932 -2.581 11.438 1.00 91.81 96 GLU A N 1
ATOM 795 C CA . GLU A 1 96 ? 8.311 -1.256 11.533 1.00 91.81 96 GLU A CA 1
ATOM 796 C C . GLU A 1 96 ? 6.785 -1.331 11.365 1.00 91.81 96 GLU A C 1
ATOM 798 O O . GLU A 1 96 ? 6.044 -0.703 12.124 1.00 91.81 96 GLU A O 1
ATOM 803 N N . TRP A 1 97 ? 6.305 -2.153 10.424 1.00 89.62 97 TRP A N 1
ATOM 804 C CA . TRP A 1 97 ? 4.879 -2.437 10.267 1.00 89.62 97 TRP A CA 1
ATOM 805 C C . TRP A 1 97 ? 4.240 -2.966 11.560 1.00 89.62 97 TRP A C 1
ATOM 807 O O . TRP A 1 97 ? 3.228 -2.432 12.028 1.00 89.62 97 TRP A O 1
ATOM 817 N N . GLU A 1 98 ? 4.842 -4.003 12.143 1.00 91.62 98 GLU A N 1
ATOM 818 C CA . GLU A 1 98 ? 4.370 -4.652 13.367 1.00 91.62 98 GLU A CA 1
ATOM 819 C C . GLU A 1 98 ? 4.358 -3.679 14.550 1.00 91.62 98 GLU A C 1
ATOM 821 O O . GLU A 1 98 ? 3.361 -3.590 15.267 1.00 91.62 98 GLU A O 1
ATOM 826 N N . GLU A 1 99 ? 5.424 -2.897 14.720 1.00 93.19 99 GLU A N 1
ATOM 827 C CA . GLU A 1 99 ? 5.569 -1.963 15.834 1.00 93.19 99 GLU A CA 1
ATOM 828 C C . GLU A 1 99 ? 4.534 -0.831 15.794 1.00 93.19 99 GLU A C 1
ATOM 830 O O . GLU A 1 99 ? 3.877 -0.534 16.793 1.00 93.19 99 GLU A O 1
ATOM 835 N N . ILE A 1 100 ? 4.329 -0.210 14.634 1.00 92.06 100 ILE A N 1
ATOM 836 C CA . ILE A 1 100 ? 3.327 0.854 14.483 1.00 92.06 100 ILE A CA 1
ATOM 837 C C . ILE A 1 100 ? 1.914 0.287 14.631 1.00 92.06 100 ILE A C 1
ATOM 839 O O . ILE A 1 100 ? 1.070 0.905 15.281 1.00 92.06 100 ILE A O 1
ATOM 843 N N . THR A 1 101 ? 1.654 -0.904 14.087 1.00 91.56 101 THR A N 1
ATOM 844 C CA . THR A 1 101 ? 0.364 -1.586 14.258 1.00 91.56 101 THR A CA 1
ATOM 845 C C . THR A 1 101 ? 0.091 -1.864 15.735 1.00 91.56 101 THR A C 1
ATOM 847 O O . THR A 1 101 ? -0.999 -1.574 16.229 1.00 91.56 101 THR A O 1
ATOM 850 N N . ARG A 1 102 ? 1.096 -2.349 16.470 1.00 93.69 102 ARG A N 1
ATOM 851 C CA . ARG A 1 102 ? 1.022 -2.571 17.916 1.00 93.69 102 ARG A CA 1
ATOM 852 C C . ARG A 1 102 ? 0.736 -1.269 18.666 1.00 93.69 102 ARG A C 1
ATOM 854 O O . ARG A 1 102 ? -0.148 -1.249 19.518 1.00 93.69 102 ARG A O 1
ATOM 861 N N . ARG A 1 103 ? 1.427 -0.175 18.336 1.00 93.19 103 ARG A N 1
ATOM 862 C CA . ARG A 1 103 ? 1.190 1.145 18.948 1.00 93.19 103 ARG A CA 1
ATOM 863 C C . ARG A 1 103 ? -0.230 1.650 18.704 1.00 93.19 103 ARG A C 1
ATOM 865 O O . ARG A 1 103 ? -0.882 2.082 19.650 1.00 93.19 103 ARG A O 1
ATOM 872 N N . ARG A 1 104 ? -0.733 1.539 17.473 1.00 92.38 104 ARG A N 1
ATOM 873 C CA . ARG A 1 104 ? -2.116 1.907 17.131 1.00 92.38 104 ARG A CA 1
ATOM 874 C C . ARG A 1 104 ? -3.135 1.129 17.969 1.00 92.38 104 ARG A C 1
ATOM 876 O O . ARG A 1 104 ? -4.127 1.696 18.404 1.00 92.38 104 ARG A O 1
ATOM 883 N N . LEU A 1 105 ? -2.906 -0.168 18.183 1.00 89.69 105 LEU A N 1
ATOM 884 C CA . LEU A 1 105 ? -3.855 -1.036 18.888 1.00 89.69 105 LEU A CA 1
ATOM 885 C C . LEU A 1 105 ? -3.792 -0.909 20.414 1.00 89.69 105 LEU A C 1
ATOM 887 O O . LEU A 1 105 ? -4.824 -1.033 21.066 1.00 89.69 105 LEU A O 1
ATOM 891 N N . TYR A 1 106 ? -2.606 -0.687 20.986 1.00 92.25 106 TYR A N 1
ATOM 892 C CA . TYR A 1 106 ? -2.395 -0.843 22.432 1.00 92.25 106 TYR A CA 1
ATOM 893 C C . TYR A 1 106 ? -1.868 0.402 23.146 1.00 92.25 106 TYR A C 1
ATOM 895 O O . TYR A 1 106 ? -1.731 0.374 24.366 1.00 92.25 106 TYR A O 1
ATOM 903 N N . SER A 1 107 ? -1.516 1.471 22.429 1.00 92.06 107 SER A N 1
ATOM 904 C CA . SER A 1 107 ? -0.889 2.655 23.036 1.00 92.06 107 SER A CA 1
ATOM 905 C C . SER A 1 107 ? -1.752 3.914 23.010 1.00 92.06 107 SER A C 1
ATOM 907 O O . SER A 1 107 ? -1.329 4.917 23.570 1.00 92.06 107 SER A O 1
ATOM 909 N N . MET A 1 108 ? -2.938 3.872 22.398 1.00 91.56 108 MET A N 1
ATOM 910 C CA . MET A 1 108 ? -3.873 5.002 22.379 1.00 91.56 108 MET A CA 1
ATOM 911 C C . MET A 1 108 ? -4.791 4.994 23.604 1.00 91.56 108 MET A C 1
ATOM 913 O O . MET A 1 108 ? -5.337 3.943 23.957 1.00 91.56 108 MET A O 1
ATOM 917 N N . SER A 1 109 ? -5.017 6.163 24.207 1.00 94.94 109 SER A N 1
ATOM 918 C CA . SER A 1 109 ? -6.025 6.345 25.259 1.00 94.94 109 SER A CA 1
ATOM 919 C C . SER A 1 109 ? -7.448 6.110 24.719 1.00 94.94 109 SER A C 1
ATOM 921 O O . SER A 1 109 ? -7.666 6.167 23.504 1.00 94.94 109 SER A O 1
ATOM 923 N N . PRO A 1 110 ? -8.454 5.878 25.583 1.00 94.50 110 PRO A N 1
ATOM 924 C CA . PRO A 1 110 ? -9.848 5.779 25.146 1.00 94.50 110 PRO A CA 1
ATOM 925 C C . PRO A 1 110 ? -10.330 7.000 24.342 1.00 94.50 110 PRO A C 1
ATOM 927 O O . PRO A 1 110 ? -11.033 6.853 23.342 1.00 94.50 110 PRO A O 1
ATOM 930 N N . GLU A 1 111 ? -9.928 8.210 24.730 1.00 94.88 111 GLU A N 1
ATOM 931 C CA . GLU A 1 111 ? -10.275 9.453 24.035 1.00 94.88 111 GLU A CA 1
ATOM 932 C C . GLU A 1 111 ? -9.621 9.523 22.649 1.00 94.88 111 GLU A C 1
ATOM 934 O O . GLU A 1 111 ? -10.285 9.862 21.665 1.00 94.88 111 GLU A O 1
ATOM 939 N N . GLU A 1 112 ? -8.342 9.148 22.552 1.00 93.31 112 GLU A N 1
ATOM 940 C CA . GLU A 1 112 ? -7.609 9.078 21.284 1.00 93.31 112 GLU A CA 1
ATOM 941 C C . GLU A 1 112 ? -8.208 8.026 20.346 1.00 93.31 112 GLU A C 1
ATOM 943 O O . GLU A 1 112 ? -8.341 8.275 19.148 1.00 93.31 112 GLU A O 1
ATOM 948 N N . GLN A 1 113 ? -8.630 6.875 20.881 1.00 92.81 113 GLN A N 1
ATOM 949 C CA . GLN A 1 113 ? -9.335 5.832 20.129 1.00 92.81 113 GLN A CA 1
ATOM 950 C C . GLN A 1 113 ? -10.641 6.349 19.537 1.00 92.81 113 GLN A C 1
ATOM 952 O O . GLN A 1 113 ? -10.893 6.154 18.349 1.00 92.81 113 GLN A O 1
ATOM 957 N N . ILE A 1 114 ? -11.448 7.059 20.328 1.00 94.44 114 ILE A N 1
ATOM 958 C CA . ILE A 1 114 ? -12.702 7.647 19.849 1.00 94.44 114 ILE A CA 1
ATOM 959 C C . ILE A 1 114 ? -12.427 8.688 18.762 1.00 94.44 114 ILE A C 1
ATOM 961 O O . ILE A 1 114 ? -13.123 8.709 17.744 1.00 94.44 114 ILE A O 1
ATOM 965 N N . TYR A 1 115 ? -11.426 9.548 18.961 1.00 93.62 115 TYR A N 1
ATOM 966 C CA . TYR A 1 115 ? -11.060 10.557 17.972 1.00 93.62 115 TYR A CA 1
ATOM 967 C C . TYR A 1 115 ? -10.588 9.915 16.663 1.00 93.62 115 TYR A C 1
ATOM 969 O O . TYR A 1 115 ? -11.129 10.223 15.602 1.00 93.62 115 TYR A O 1
ATOM 977 N N . PHE A 1 116 ? -9.643 8.974 16.734 1.00 94.38 116 PHE A N 1
ATOM 978 C CA . PHE A 1 116 ? -9.128 8.259 15.568 1.00 94.38 116 PHE A CA 1
ATOM 979 C C . PHE A 1 116 ? -10.231 7.480 14.848 1.00 94.38 116 PHE A C 1
ATOM 981 O O . PHE A 1 116 ? -10.298 7.492 13.617 1.00 94.38 116 PHE A O 1
ATOM 988 N N . TRP A 1 117 ? -11.143 6.854 15.595 1.00 94.56 117 TRP A N 1
ATOM 989 C CA . TRP A 1 117 ? -12.261 6.137 15.000 1.00 94.56 117 TRP A CA 1
ATOM 990 C C . TRP A 1 117 ? -13.167 7.071 14.191 1.00 94.56 117 TRP A C 1
ATOM 992 O O . TRP A 1 117 ? -13.448 6.793 13.024 1.00 94.56 117 TRP A O 1
ATOM 1002 N N . LYS A 1 118 ? -13.564 8.210 14.776 1.00 93.50 118 LYS A N 1
ATOM 1003 C CA . LYS A 1 118 ? -14.424 9.204 14.113 1.00 93.50 118 LYS A CA 1
ATOM 1004 C C . LYS A 1 118 ? -13.740 9.869 12.921 1.00 93.50 118 LYS A C 1
ATOM 1006 O O . LYS A 1 118 ? -14.386 10.087 11.900 1.00 93.50 118 LYS A O 1
ATOM 1011 N N . ALA A 1 119 ? -12.462 10.215 13.063 1.00 91.19 119 ALA A N 1
ATOM 1012 C CA . ALA A 1 119 ? -11.723 10.977 12.064 1.00 91.19 119 ALA A CA 1
ATOM 1013 C C . ALA A 1 119 ? -11.204 10.113 10.906 1.00 91.19 119 ALA A C 1
ATOM 1015 O O . ALA A 1 119 ? -11.078 10.608 9.791 1.00 91.19 119 ALA A O 1
ATOM 1016 N N . VAL A 1 120 ? -10.887 8.839 11.160 1.00 94.75 120 VAL A N 1
ATOM 1017 C CA . VAL A 1 120 ? -10.170 7.979 10.207 1.00 94.75 120 VAL A CA 1
ATOM 1018 C C . VAL A 1 120 ? -10.884 6.649 10.012 1.00 94.75 120 VAL A C 1
ATOM 1020 O O . VAL A 1 120 ? -11.343 6.362 8.906 1.00 94.75 120 VAL A O 1
ATOM 1023 N N . GLN A 1 121 ? -10.981 5.826 11.061 1.00 95.50 121 GLN A N 1
ATOM 1024 C CA . GLN A 1 121 ? -11.351 4.416 10.898 1.00 95.50 121 GLN A CA 1
ATOM 1025 C C . GLN A 1 121 ? -12.737 4.234 10.281 1.00 95.50 121 GLN A C 1
ATOM 1027 O O . GLN A 1 121 ? -12.889 3.445 9.352 1.00 95.50 121 GLN A O 1
ATOM 1032 N N . TYR A 1 122 ? -13.720 5.010 10.735 1.00 94.25 122 TYR A N 1
ATOM 1033 C CA . TYR A 1 122 ? -15.080 4.962 10.209 1.00 94.25 122 TYR A CA 1
ATOM 1034 C C . TYR A 1 122 ? -15.142 5.267 8.702 1.00 94.25 122 TYR A C 1
ATOM 1036 O O . TYR A 1 122 ? -15.897 4.639 7.958 1.00 94.25 122 TYR A O 1
ATOM 1044 N N . ILE A 1 123 ? -14.331 6.219 8.231 1.00 94.50 123 ILE A N 1
ATOM 1045 C CA . ILE A 1 123 ? -14.280 6.601 6.814 1.00 94.50 123 ILE A CA 1
ATOM 1046 C C . ILE A 1 123 ? -13.597 5.498 6.003 1.00 94.50 123 ILE A C 1
ATOM 1048 O O . ILE A 1 123 ? -14.119 5.090 4.967 1.00 94.50 123 ILE A O 1
ATOM 1052 N N . VAL A 1 124 ? -12.472 4.974 6.502 1.00 96.31 124 VAL A N 1
ATOM 1053 C CA . VAL A 1 124 ? -11.740 3.866 5.871 1.00 96.31 124 VAL A CA 1
ATOM 1054 C C . VAL A 1 124 ? -12.636 2.639 5.713 1.00 96.31 124 VAL A C 1
ATOM 1056 O O . VAL A 1 124 ? -12.704 2.078 4.624 1.00 96.31 124 VAL A O 1
ATOM 1059 N N . GLU A 1 125 ? -13.360 2.238 6.760 1.00 94.62 125 GLU A N 1
ATOM 1060 C CA . GLU A 1 125 ? -14.260 1.078 6.721 1.00 94.62 125 GLU A CA 1
ATOM 1061 C C . GLU A 1 125 ? -15.337 1.228 5.640 1.00 94.62 125 GLU A C 1
ATOM 1063 O O . GLU A 1 125 ? -15.581 0.300 4.868 1.00 94.62 125 GLU A O 1
ATOM 1068 N N . LYS A 1 126 ? -15.935 2.418 5.518 1.00 92.69 126 LYS A N 1
ATOM 1069 C CA . LYS A 1 126 ? -16.918 2.698 4.463 1.00 92.69 126 LYS A CA 1
ATOM 1070 C C . LYS A 1 126 ? -16.302 2.686 3.069 1.00 92.69 126 LYS A C 1
ATOM 1072 O O . LYS A 1 126 ? -16.914 2.170 2.135 1.00 92.69 126 LYS A O 1
ATOM 1077 N N . ASP A 1 127 ? -15.115 3.263 2.925 1.00 94.06 127 ASP A N 1
ATOM 1078 C CA . ASP A 1 127 ? -14.432 3.392 1.643 1.00 94.06 127 ASP A CA 1
ATOM 1079 C C . ASP A 1 127 ? -13.946 2.046 1.101 1.00 94.06 127 ASP A C 1
ATOM 1081 O O . ASP A 1 127 ? -14.119 1.750 -0.079 1.00 94.06 127 ASP A O 1
ATOM 1085 N N . VAL A 1 128 ? -13.427 1.185 1.968 1.00 93.56 128 VAL A N 1
ATOM 1086 C CA . VAL A 1 128 ? -12.982 -0.161 1.598 1.00 93.56 128 VAL A CA 1
ATOM 1087 C C . VAL A 1 128 ? -14.140 -1.011 1.065 1.00 93.56 128 VAL A C 1
ATOM 1089 O O . VAL A 1 128 ? -13.984 -1.698 0.057 1.00 93.56 128 VAL A O 1
ATOM 1092 N N . VAL A 1 129 ? -15.325 -0.936 1.683 1.00 90.12 129 VAL A N 1
ATOM 1093 C CA . VAL A 1 129 ? -16.502 -1.722 1.260 1.00 90.12 129 VAL A CA 1
ATOM 1094 C C . VAL A 1 129 ? -16.999 -1.324 -0.136 1.00 90.12 129 VAL A C 1
ATOM 1096 O O . VAL A 1 129 ? -17.526 -2.164 -0.868 1.00 90.12 129 VAL A O 1
ATOM 1099 N N . ARG A 1 130 ? -16.821 -0.060 -0.541 1.00 89.06 130 ARG A N 1
ATOM 1100 C CA . ARG A 1 130 ? -17.213 0.420 -1.881 1.00 89.06 130 ARG A CA 1
ATOM 1101 C C . ARG A 1 130 ? -16.139 0.207 -2.954 1.00 89.06 130 ARG A C 1
ATOM 1103 O O . ARG A 1 130 ? -16.460 0.306 -4.139 1.00 89.06 130 ARG A O 1
ATOM 1110 N N . THR A 1 131 ? -14.888 -0.054 -2.581 1.00 86.62 131 THR A N 1
ATOM 1111 C CA . THR A 1 131 ? -13.763 -0.071 -3.524 1.00 86.62 131 THR A CA 1
ATOM 1112 C C . THR A 1 131 ? -13.761 -1.327 -4.406 1.00 86.62 131 THR A C 1
ATOM 1114 O O . THR A 1 131 ? -13.777 -2.459 -3.931 1.00 86.62 131 THR A O 1
ATOM 1117 N N . ASP A 1 132 ? -13.749 -1.096 -5.725 1.00 79.88 132 ASP A N 1
ATOM 1118 C CA . ASP A 1 132 ? -13.546 -2.070 -6.814 1.00 79.88 132 ASP A CA 1
ATOM 1119 C C . ASP A 1 132 ? -14.316 -3.406 -6.681 1.00 79.88 132 ASP A C 1
ATOM 1121 O O . ASP A 1 132 ? -13.813 -4.472 -7.025 1.00 79.88 132 ASP A O 1
ATOM 1125 N N . ARG A 1 133 ? -15.576 -3.375 -6.220 1.00 85.19 133 ARG A N 1
ATOM 1126 C CA . ARG A 1 133 ? -16.406 -4.584 -5.992 1.00 85.19 133 ARG A CA 1
ATOM 1127 C C . ARG A 1 133 ? -16.695 -5.411 -7.250 1.00 85.19 133 ARG A C 1
ATOM 1129 O O . ARG A 1 133 ? -17.072 -6.574 -7.139 1.00 85.19 133 ARG A O 1
ATOM 1136 N N . SER A 1 134 ? -16.508 -4.836 -8.439 1.00 83.88 134 SER A N 1
ATOM 1137 C CA . SER A 1 134 ? -16.572 -5.565 -9.712 1.00 83.88 134 SER A CA 1
ATOM 1138 C C . SER A 1 134 ? -15.331 -6.416 -9.994 1.00 83.88 134 SER A C 1
ATOM 1140 O O . SER A 1 134 ? -15.372 -7.286 -10.862 1.00 83.88 134 SER A O 1
ATOM 1142 N N . ASN A 1 135 ? -14.216 -6.158 -9.310 1.00 82.69 135 ASN A N 1
ATOM 1143 C CA . ASN A 1 135 ? -12.986 -6.916 -9.467 1.00 82.69 135 ASN A CA 1
ATOM 1144 C C . ASN A 1 135 ? -13.057 -8.212 -8.643 1.00 82.69 135 ASN A C 1
ATOM 1146 O O . ASN A 1 135 ? -13.328 -8.142 -7.441 1.00 82.69 135 ASN A O 1
ATOM 1150 N N . PRO A 1 136 ? -12.752 -9.383 -9.240 1.00 88.44 136 PRO A N 1
ATOM 1151 C CA . PRO A 1 136 ? -12.739 -10.664 -8.532 1.00 88.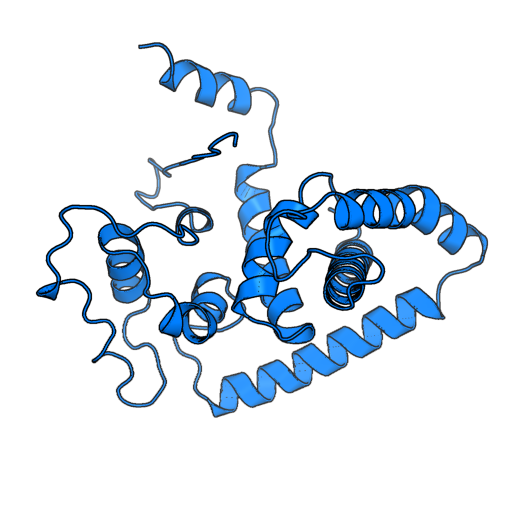44 136 PRO A CA 1
ATOM 1152 C C . PRO A 1 136 ? -11.891 -10.677 -7.254 1.00 88.44 136 PRO A C 1
ATOM 1154 O O . PRO A 1 136 ? -12.174 -11.431 -6.331 1.00 88.44 136 PRO A O 1
ATOM 1157 N N . PHE A 1 137 ? -10.860 -9.832 -7.181 1.00 87.44 137 PHE A N 1
ATOM 1158 C CA . PHE A 1 137 ? -9.996 -9.730 -6.010 1.00 87.44 137 PHE A CA 1
ATOM 1159 C C . PHE A 1 137 ? -10.707 -9.121 -4.786 1.00 87.44 137 PHE A C 1
ATOM 1161 O O . PHE A 1 137 ? -10.408 -9.502 -3.655 1.00 87.44 137 PHE A O 1
ATOM 1168 N N . PHE A 1 138 ? -11.671 -8.217 -5.001 1.00 89.50 138 PHE A N 1
ATOM 1169 C CA . PHE A 1 138 ? -12.389 -7.490 -3.945 1.00 89.50 138 PHE A CA 1
ATOM 1170 C C . PHE A 1 138 ? -13.886 -7.819 -3.866 1.00 89.50 138 PHE A C 1
ATOM 1172 O O . PHE A 1 138 ? -14.573 -7.294 -2.991 1.00 89.50 138 PHE A O 1
ATOM 1179 N N . CYS A 1 139 ? -14.426 -8.664 -4.749 1.00 88.06 139 CYS A N 1
ATOM 1180 C CA . CYS A 1 139 ? -15.841 -9.037 -4.732 1.00 88.06 139 CYS A CA 1
ATOM 1181 C C . CYS A 1 139 ? -16.181 -9.998 -3.573 1.00 88.06 139 CYS A C 1
ATOM 1183 O O . CYS A 1 139 ? -15.303 -10.692 -3.058 1.00 88.06 139 CYS A O 1
ATOM 1185 N N . GLY A 1 140 ? -17.462 -10.073 -3.196 1.00 87.00 140 GLY A N 1
ATOM 1186 C CA . GLY A 1 140 ? -17.976 -10.999 -2.174 1.00 87.00 140 GLY A CA 1
ATOM 1187 C C . GLY A 1 140 ? -18.021 -10.415 -0.756 1.00 87.00 140 GLY A C 1
ATOM 1188 O O . GLY A 1 140 ? -17.210 -9.567 -0.383 1.00 87.00 140 GLY A O 1
ATOM 1189 N N . GLU A 1 141 ? -19.017 -10.812 0.032 1.00 86.25 141 GLU A N 1
ATOM 1190 C CA . GLU A 1 141 ? -19.144 -10.426 1.446 1.00 86.25 141 GLU A CA 1
ATOM 1191 C C . GLU A 1 141 ? -18.017 -11.055 2.283 1.00 86.25 141 GLU A C 1
ATOM 1193 O O . GLU A 1 141 ? -17.620 -12.190 2.029 1.00 86.25 141 GLU A O 1
ATOM 1198 N N . GLY A 1 142 ? -17.482 -10.319 3.264 1.00 85.44 142 GLY A N 1
ATOM 1199 C CA . GLY A 1 142 ? -16.432 -10.827 4.163 1.00 85.44 142 GLY A CA 1
ATOM 1200 C C . GLY A 1 142 ? -15.083 -11.135 3.494 1.00 85.44 142 GLY A C 1
ATOM 1201 O O . GLY A 1 142 ? -14.358 -12.019 3.945 1.00 85.44 142 GLY A O 1
ATOM 1202 N N . ASN A 1 143 ? -14.739 -10.445 2.402 1.00 90.81 143 ASN A N 1
ATOM 1203 C CA . ASN A 1 143 ? -13.520 -10.715 1.637 1.00 90.81 143 ASN A CA 1
ATOM 1204 C C . ASN A 1 143 ? -12.245 -10.371 2.450 1.00 90.81 143 ASN A C 1
ATOM 1206 O O . ASN A 1 143 ? -12.068 -9.207 2.817 1.00 90.81 143 ASN A O 1
ATOM 1210 N N . PRO A 1 144 ? -11.300 -11.306 2.667 1.00 93.62 144 PRO A N 1
ATOM 1211 C CA . PRO A 1 144 ? -10.088 -11.049 3.456 1.00 93.62 144 PRO A CA 1
ATOM 1212 C C . PRO A 1 144 ? -9.203 -9.929 2.882 1.00 93.62 144 PRO A C 1
ATOM 1214 O O . PRO A 1 144 ? -8.546 -9.214 3.634 1.00 93.62 144 PRO A O 1
ATOM 1217 N N . ASN A 1 145 ? -9.224 -9.698 1.566 1.00 94.38 145 ASN A N 1
ATOM 1218 C CA . ASN A 1 145 ? -8.469 -8.612 0.934 1.00 94.38 145 ASN A CA 1
ATOM 1219 C C . ASN A 1 145 ? -9.003 -7.225 1.308 1.00 94.38 145 ASN A C 1
ATOM 1221 O O . ASN A 1 145 ? -8.242 -6.258 1.296 1.00 94.38 145 ASN A O 1
ATOM 1225 N N . THR A 1 146 ? -10.290 -7.113 1.659 1.00 94.00 146 THR A N 1
ATOM 1226 C CA . THR A 1 146 ? -10.840 -5.861 2.200 1.00 94.00 146 THR A CA 1
ATOM 1227 C C . THR A 1 146 ? -10.304 -5.578 3.599 1.00 94.00 146 THR A C 1
ATOM 1229 O O . THR A 1 146 ? -9.956 -4.439 3.900 1.00 94.00 146 THR A O 1
ATOM 1232 N N . GLU A 1 147 ? -10.108 -6.612 4.416 1.00 94.06 147 GLU A N 1
ATOM 1233 C CA . GLU A 1 147 ? -9.497 -6.463 5.738 1.00 94.06 147 GLU A CA 1
ATOM 1234 C C . GLU A 1 147 ? -8.023 -6.048 5.630 1.00 94.06 147 GLU A C 1
ATOM 1236 O O . GLU A 1 147 ? -7.592 -5.112 6.304 1.00 94.06 147 GLU A O 1
ATOM 1241 N N . ILE A 1 148 ? -7.272 -6.660 4.708 1.00 96.00 148 ILE A N 1
ATOM 1242 C CA . ILE A 1 148 ? -5.886 -6.265 4.407 1.00 96.00 148 ILE A CA 1
ATOM 1243 C C . ILE A 1 148 ? -5.830 -4.803 3.943 1.00 96.00 148 ILE A C 1
ATOM 1245 O O . ILE A 1 148 ? -5.020 -4.017 4.434 1.00 96.00 148 ILE A O 1
ATOM 1249 N N . MET A 1 149 ? -6.718 -4.401 3.027 1.00 96.62 149 MET A N 1
ATOM 1250 C CA . MET A 1 149 ? -6.796 -3.013 2.565 1.00 96.62 149 MET A CA 1
ATOM 1251 C C . MET A 1 149 ? -7.061 -2.047 3.725 1.00 96.62 149 MET A C 1
ATOM 1253 O O . MET A 1 149 ? -6.372 -1.033 3.844 1.00 96.62 149 MET A O 1
ATOM 1257 N N . LYS A 1 150 ? -8.020 -2.375 4.600 1.00 96.38 150 LYS A N 1
ATOM 1258 C CA . LYS A 1 150 ? -8.323 -1.591 5.802 1.00 96.38 150 LYS A CA 1
ATOM 1259 C C . LYS A 1 150 ? -7.080 -1.442 6.678 1.00 96.38 150 LYS A C 1
ATOM 1261 O O . LYS A 1 150 ? -6.726 -0.322 7.037 1.00 96.38 150 LYS A O 1
ATOM 1266 N N . ASN A 1 151 ? -6.382 -2.536 6.976 1.00 96.06 151 ASN A N 1
ATOM 1267 C CA . ASN A 1 151 ? -5.194 -2.513 7.830 1.00 96.06 151 ASN A CA 1
ATOM 1268 C C . ASN A 1 151 ? -4.083 -1.619 7.275 1.00 96.06 151 ASN A C 1
ATOM 1270 O O . ASN A 1 151 ? -3.505 -0.844 8.039 1.00 96.06 151 ASN A O 1
ATOM 1274 N N . ILE A 1 152 ? -3.836 -1.665 5.961 1.00 96.62 152 ILE A N 1
ATOM 1275 C CA . ILE A 1 152 ? -2.845 -0.811 5.287 1.00 96.62 152 ILE A CA 1
ATOM 1276 C C . ILE A 1 152 ? -3.226 0.669 5.382 1.00 96.62 152 ILE A C 1
ATOM 1278 O O . ILE A 1 152 ? -2.378 1.500 5.708 1.00 96.62 152 ILE A O 1
ATOM 1282 N N . LEU A 1 153 ? -4.493 1.017 5.148 1.00 96.62 153 LEU A N 1
ATOM 1283 C CA . LEU A 1 153 ? -4.954 2.408 5.225 1.00 96.62 153 LEU A CA 1
ATOM 1284 C C . LEU A 1 153 ? -4.896 2.953 6.657 1.00 96.62 153 LEU A C 1
ATOM 1286 O O . LEU A 1 153 ? -4.442 4.078 6.868 1.00 96.62 153 LEU A O 1
ATOM 1290 N N . LEU A 1 154 ? -5.295 2.150 7.650 1.00 95.81 154 LEU A N 1
ATOM 1291 C CA . LEU A 1 154 ? -5.206 2.528 9.063 1.00 95.81 154 LEU A CA 1
ATOM 1292 C C . LEU A 1 154 ? -3.758 2.652 9.534 1.00 95.81 154 LEU A C 1
ATOM 1294 O O . LEU A 1 154 ? -3.447 3.544 10.320 1.00 95.81 154 LEU A O 1
ATOM 1298 N N . TYR A 1 155 ? -2.874 1.765 9.069 1.00 94.94 155 TYR A N 1
ATOM 1299 C CA . TYR A 1 155 ? -1.439 1.893 9.302 1.00 94.94 155 TYR A CA 1
ATOM 1300 C C . TYR A 1 155 ? -0.922 3.216 8.733 1.00 94.94 155 TYR A C 1
ATOM 1302 O O . TYR A 1 155 ? -0.310 3.987 9.466 1.00 94.94 155 TYR A O 1
ATOM 1310 N N . TYR A 1 156 ? -1.211 3.511 7.461 1.00 94.19 156 TYR A N 1
ATOM 1311 C CA . TYR A 1 156 ? -0.726 4.721 6.799 1.00 94.19 156 TYR A CA 1
ATOM 1312 C C . TYR A 1 156 ? -1.196 5.990 7.516 1.00 94.19 156 TYR A C 1
ATOM 1314 O O . TYR A 1 156 ? -0.390 6.885 7.760 1.00 94.19 156 TYR A O 1
ATOM 1322 N N . ALA A 1 157 ? -2.475 6.050 7.894 1.00 93.44 157 ALA A N 1
ATOM 1323 C CA . ALA A 1 157 ? -3.044 7.204 8.581 1.00 93.44 157 ALA A CA 1
ATOM 1324 C C . ALA A 1 157 ? -2.436 7.428 9.974 1.00 93.44 157 ALA A C 1
ATOM 1326 O O . ALA A 1 157 ? -2.221 8.569 10.378 1.00 93.44 157 ALA A O 1
ATOM 1327 N N . PHE A 1 158 ? -2.133 6.346 10.697 1.00 92.56 158 PHE A N 1
ATOM 1328 C CA . PHE A 1 158 ? -1.485 6.423 12.006 1.00 92.56 158 PHE A CA 1
ATOM 1329 C C . PHE A 1 158 ? 0.018 6.738 11.895 1.00 92.56 158 PHE A C 1
ATOM 1331 O O . PHE A 1 158 ? 0.561 7.456 12.729 1.00 92.56 158 PHE A O 1
ATOM 1338 N N . TYR A 1 159 ? 0.688 6.237 10.855 1.00 89.25 159 TYR A N 1
ATOM 1339 C CA . TYR A 1 159 ? 2.102 6.499 10.580 1.00 89.25 159 TYR A CA 1
ATOM 1340 C C . TYR A 1 159 ? 2.351 7.939 10.102 1.00 89.25 159 TYR A C 1
ATOM 1342 O O . TYR A 1 159 ? 3.265 8.599 10.587 1.00 89.25 159 TYR A O 1
ATOM 1350 N N . ASN A 1 160 ? 1.519 8.451 9.189 1.00 86.19 160 ASN A N 1
ATOM 1351 C CA . ASN A 1 160 ? 1.615 9.803 8.631 1.00 86.19 160 ASN A CA 1
ATOM 1352 C C . ASN A 1 160 ? 0.480 10.694 9.143 1.00 86.19 160 ASN A C 1
ATOM 1354 O O . ASN A 1 160 ? -0.382 11.109 8.369 1.00 86.19 160 ASN A O 1
ATOM 1358 N N . THR A 1 161 ? 0.488 11.031 10.434 1.00 80.69 161 THR A N 1
ATOM 1359 C CA . THR A 1 161 ? -0.593 11.810 11.073 1.00 80.69 161 THR A CA 1
ATOM 1360 C C . THR A 1 161 ? -0.849 13.177 10.431 1.00 80.69 161 THR A C 1
ATOM 1362 O O . THR A 1 161 ? -1.977 13.658 10.470 1.00 80.69 161 THR A O 1
ATOM 1365 N N . GLY A 1 162 ? 0.165 13.791 9.808 1.00 80.69 162 GLY A N 1
ATOM 1366 C CA . GLY A 1 162 ? 0.025 15.082 9.125 1.00 80.69 162 GLY A CA 1
ATOM 1367 C C . GLY A 1 162 ? -0.808 15.037 7.837 1.00 80.69 162 GLY A C 1
ATOM 1368 O O . GLY A 1 162 ? -1.476 16.015 7.522 1.00 80.69 162 GLY A O 1
ATOM 1369 N N . ILE A 1 163 ? -0.790 13.915 7.108 1.00 79.81 163 ILE A N 1
ATOM 1370 C CA . ILE A 1 163 ? -1.609 13.711 5.895 1.00 79.81 163 ILE A CA 1
ATOM 1371 C C . ILE A 1 163 ? -2.883 12.938 6.256 1.00 79.81 163 ILE A C 1
ATOM 1373 O O . ILE A 1 163 ? -3.971 13.272 5.792 1.00 79.81 163 ILE A O 1
ATOM 1377 N N . SER A 1 164 ? -2.747 11.930 7.122 1.00 88.25 164 SER A N 1
ATOM 1378 C CA . SER A 1 164 ? -3.800 10.997 7.516 1.00 88.25 164 SER A CA 1
ATOM 1379 C C . SER A 1 164 ? -4.478 10.328 6.306 1.00 88.25 164 SER A C 1
ATOM 1381 O O . SER A 1 164 ? -3.941 10.299 5.196 1.00 88.25 164 SER A O 1
ATOM 1383 N N . TYR A 1 165 ? -5.643 9.719 6.517 1.00 91.69 165 TYR A N 1
ATOM 1384 C CA . TYR A 1 165 ? -6.466 9.174 5.443 1.00 91.69 165 TYR A CA 1
ATOM 1385 C C . TYR A 1 165 ? -7.276 10.276 4.751 1.00 91.69 165 TYR A C 1
ATOM 1387 O O . TYR A 1 165 ? -7.883 11.118 5.408 1.00 91.69 165 TYR A O 1
ATOM 1395 N N . SER A 1 166 ? -7.352 10.225 3.422 1.00 87.81 166 SER A N 1
ATOM 1396 C CA . SER A 1 166 ? -8.247 11.061 2.615 1.00 87.81 166 SER A CA 1
ATOM 1397 C C . SER A 1 166 ? -9.060 10.202 1.652 1.00 87.81 166 SER A C 1
ATOM 1399 O O . SER A 1 166 ? -8.586 9.175 1.158 1.00 87.81 166 SER A O 1
ATOM 1401 N N . GLN A 1 167 ? -10.289 10.632 1.363 1.00 78.19 167 GLN A N 1
ATOM 1402 C CA . GLN A 1 167 ? -11.190 9.907 0.470 1.00 78.19 167 GLN A CA 1
ATOM 1403 C C . GLN A 1 167 ? -10.536 9.677 -0.903 1.00 78.19 167 GLN A C 1
ATOM 1405 O O . GLN A 1 167 ? -9.984 10.593 -1.507 1.00 78.19 167 GLN A O 1
ATOM 1410 N N . GLY A 1 168 ? -10.611 8.438 -1.394 1.00 82.81 168 GLY A N 1
ATOM 1411 C CA . GLY A 1 168 ? -9.999 8.018 -2.662 1.00 82.81 168 GLY A CA 1
ATOM 1412 C C . GLY A 1 168 ? -8.633 7.344 -2.504 1.00 82.81 168 GLY A C 1
ATOM 1413 O O . GLY A 1 168 ? -8.181 6.669 -3.427 1.00 82.81 168 GLY A O 1
ATOM 1414 N N . MET A 1 169 ? -8.007 7.415 -1.323 1.00 88.31 169 MET A N 1
ATOM 1415 C CA . MET A 1 169 ? -6.794 6.639 -1.034 1.00 88.31 169 MET A CA 1
ATOM 1416 C C . MET A 1 169 ? -7.027 5.121 -1.137 1.00 88.31 169 MET A C 1
ATOM 1418 O O . MET A 1 169 ? -6.130 4.402 -1.575 1.00 88.31 169 MET A O 1
ATOM 1422 N N . SER A 1 170 ? -8.228 4.624 -0.812 1.00 90.38 170 SER A N 1
ATOM 1423 C CA . SER A 1 170 ? -8.594 3.213 -1.022 1.00 90.38 170 SER A CA 1
ATOM 1424 C C . SER A 1 170 ? -8.550 2.810 -2.501 1.00 90.38 170 SER A C 1
ATOM 1426 O O . SER A 1 170 ? -8.044 1.742 -2.845 1.00 90.38 170 SER A O 1
ATOM 1428 N N . ASP A 1 171 ? -8.997 3.701 -3.387 1.00 87.19 171 ASP A N 1
ATOM 1429 C CA . ASP A 1 171 ? -9.024 3.485 -4.833 1.00 87.19 171 ASP A CA 1
ATOM 1430 C C . ASP A 1 171 ? -7.606 3.546 -5.441 1.00 87.19 171 ASP A C 1
ATOM 1432 O O . ASP A 1 171 ? -7.317 2.840 -6.409 1.00 87.19 171 ASP A O 1
ATOM 1436 N N . LEU A 1 172 ? -6.689 4.311 -4.829 1.00 87.56 172 LEU A N 1
ATOM 1437 C CA . LEU A 1 172 ? -5.255 4.300 -5.157 1.00 87.56 172 LEU A CA 1
ATOM 1438 C C . LEU A 1 172 ? -4.551 3.020 -4.683 1.00 87.56 172 LEU A C 1
ATOM 1440 O O . LEU A 1 172 ? -3.686 2.493 -5.384 1.00 87.56 172 LEU A O 1
ATOM 1444 N N . LEU A 1 173 ? -4.919 2.505 -3.508 1.00 91.75 173 LEU A N 1
ATOM 1445 C CA . LEU A 1 173 ? -4.333 1.296 -2.927 1.00 91.75 173 LEU A CA 1
ATOM 1446 C C . LEU A 1 173 ? -4.795 0.015 -3.641 1.00 91.75 173 LEU A C 1
ATOM 1448 O O . LEU A 1 173 ? -4.001 -0.910 -3.823 1.00 91.75 173 LEU A O 1
ATOM 1452 N N . ALA A 1 174 ? -6.056 -0.044 -4.073 1.00 89.62 174 ALA A N 1
ATOM 1453 C CA . ALA A 1 174 ? -6.669 -1.218 -4.699 1.00 89.62 174 ALA A CA 1
ATOM 1454 C C . ALA A 1 174 ? -5.842 -1.870 -5.825 1.00 89.62 174 ALA A C 1
ATOM 1456 O O . ALA A 1 174 ? -5.615 -3.085 -5.762 1.00 89.62 174 ALA A O 1
ATOM 1457 N N . PRO A 1 175 ? -5.348 -1.136 -6.844 1.00 87.69 175 PRO A N 1
ATOM 1458 C CA . PRO A 1 175 ? -4.532 -1.740 -7.890 1.00 87.69 175 PRO A CA 1
ATOM 1459 C C . PRO A 1 175 ? -3.194 -2.273 -7.367 1.00 87.69 175 PRO A C 1
ATOM 1461 O O . PRO A 1 175 ? -2.757 -3.311 -7.855 1.00 87.69 175 PRO A O 1
ATOM 1464 N N . ILE A 1 176 ? -2.570 -1.608 -6.386 1.00 91.06 176 ILE A N 1
ATOM 1465 C CA . ILE A 1 176 ? -1.290 -2.032 -5.792 1.00 91.06 176 ILE A CA 1
ATOM 1466 C C . ILE A 1 176 ? -1.477 -3.356 -5.058 1.00 91.06 176 ILE A C 1
ATOM 1468 O O . ILE A 1 176 ? -0.755 -4.314 -5.325 1.00 91.06 176 ILE A O 1
ATOM 1472 N N . LEU A 1 177 ? -2.491 -3.433 -4.193 1.00 92.94 177 LEU A N 1
ATOM 1473 C CA . LEU A 1 177 ? -2.773 -4.633 -3.410 1.00 92.94 177 LEU A CA 1
ATOM 1474 C C . LEU A 1 177 ? -3.129 -5.828 -4.304 1.00 92.94 177 LEU A C 1
ATOM 1476 O O . LEU A 1 177 ? -2.636 -6.931 -4.082 1.00 92.94 177 LEU A O 1
ATOM 1480 N N . CYS A 1 178 ? -3.931 -5.598 -5.347 1.00 89.56 178 CYS A N 1
ATOM 1481 C CA . CYS A 1 178 ? -4.326 -6.632 -6.304 1.00 89.56 178 CYS A CA 1
ATOM 1482 C C . CYS A 1 178 ? -3.129 -7.239 -7.063 1.00 89.56 178 CYS A C 1
ATOM 1484 O O . CYS A 1 178 ? -3.185 -8.404 -7.465 1.00 89.56 178 CYS A O 1
ATOM 1486 N N . GLU A 1 179 ? -2.074 -6.456 -7.297 1.00 87.25 179 GLU A N 1
ATOM 1487 C CA . GLU A 1 179 ? -0.908 -6.869 -8.083 1.00 87.25 179 GLU A CA 1
ATOM 1488 C C . GLU A 1 179 ? 0.208 -7.461 -7.206 1.00 87.25 179 GLU A C 1
ATOM 1490 O O . GLU A 1 179 ? 0.779 -8.496 -7.546 1.00 87.25 179 GLU A O 1
ATOM 1495 N N . ILE A 1 180 ? 0.494 -6.843 -6.055 1.00 89.81 180 ILE A N 1
ATOM 1496 C CA . ILE A 1 180 ? 1.585 -7.259 -5.161 1.00 89.81 180 ILE A CA 1
ATOM 1497 C C . ILE A 1 180 ? 1.163 -8.437 -4.271 1.00 89.81 180 ILE A C 1
ATOM 1499 O O . ILE A 1 180 ? 1.915 -9.404 -4.128 1.00 89.81 180 ILE A O 1
ATOM 1503 N N . GLN A 1 181 ? -0.055 -8.397 -3.715 1.00 91.75 181 GLN A N 1
ATOM 1504 C CA . GLN A 1 181 ? -0.630 -9.449 -2.859 1.00 91.75 181 GLN A CA 1
ATOM 1505 C C . GLN A 1 181 ? 0.250 -9.842 -1.655 1.00 91.75 181 GLN A C 1
ATOM 1507 O O . GLN A 1 181 ? 0.243 -10.984 -1.201 1.00 91.75 181 GLN A O 1
ATOM 1512 N N . ASN A 1 182 ? 1.021 -8.890 -1.135 1.00 90.94 182 ASN A N 1
ATOM 1513 C CA . ASN A 1 182 ? 1.759 -9.004 0.119 1.00 90.94 182 ASN A CA 1
ATOM 1514 C C . ASN A 1 182 ? 1.487 -7.744 0.941 1.00 90.94 182 ASN A C 1
ATOM 1516 O O . ASN A 1 182 ? 1.739 -6.648 0.452 1.00 90.94 182 ASN A O 1
ATOM 1520 N N . GLU A 1 183 ? 0.958 -7.881 2.156 1.00 91.56 183 GLU A N 1
ATOM 1521 C CA . GLU A 1 183 ? 0.465 -6.746 2.951 1.00 91.56 183 GLU A CA 1
ATOM 1522 C C . GLU A 1 183 ? 1.558 -5.710 3.249 1.00 91.56 183 GLU A C 1
ATOM 1524 O O . GLU A 1 183 ? 1.398 -4.535 2.918 1.00 91.56 183 GLU A O 1
ATOM 1529 N N . SER A 1 184 ? 2.697 -6.151 3.792 1.00 90.19 184 SER A N 1
ATOM 1530 C CA . SER A 1 184 ? 3.804 -5.257 4.147 1.00 90.19 184 SER A CA 1
ATOM 1531 C C . SER A 1 184 ? 4.406 -4.585 2.910 1.00 90.19 184 SER A C 1
ATOM 1533 O O . SER A 1 184 ? 4.530 -3.363 2.866 1.00 90.19 184 SER A O 1
ATOM 1535 N N . GLU A 1 185 ? 4.721 -5.346 1.858 1.00 91.06 185 GLU A N 1
ATOM 1536 C CA . GLU A 1 185 ? 5.285 -4.782 0.625 1.00 91.06 185 GLU A CA 1
ATOM 1537 C C . GLU A 1 185 ? 4.308 -3.816 -0.061 1.00 91.06 185 GLU A C 1
ATOM 1539 O O . GLU A 1 185 ? 4.714 -2.742 -0.512 1.00 91.06 185 GLU A O 1
ATOM 1544 N N . THR A 1 186 ? 3.014 -4.154 -0.083 1.00 94.81 186 THR A N 1
ATOM 1545 C CA . THR A 1 186 ? 1.950 -3.282 -0.603 1.00 94.81 186 THR A CA 1
ATOM 1546 C C . THR A 1 186 ? 1.885 -1.988 0.192 1.00 94.81 186 THR A C 1
ATOM 1548 O O . THR A 1 186 ? 1.825 -0.918 -0.412 1.00 94.81 186 THR A O 1
ATOM 1551 N N . CYS A 1 187 ? 1.938 -2.062 1.524 1.00 94.25 187 CYS A N 1
ATOM 1552 C CA . CYS A 1 187 ? 1.967 -0.882 2.377 1.00 94.25 187 CYS A CA 1
ATOM 1553 C C . CYS A 1 187 ? 3.134 0.036 2.009 1.00 94.25 187 CYS A C 1
ATOM 1555 O O . CYS A 1 187 ? 2.935 1.224 1.772 1.00 94.25 187 CYS A O 1
ATOM 1557 N N . TRP A 1 188 ? 4.344 -0.503 1.885 1.00 92.50 188 TRP A N 1
ATOM 1558 C CA . TRP A 1 188 ? 5.518 0.308 1.566 1.00 92.50 188 TRP A CA 1
ATOM 1559 C C . TRP A 1 188 ? 5.511 0.862 0.140 1.00 92.50 188 TRP A C 1
ATOM 1561 O O . TRP A 1 188 ? 5.967 1.983 -0.086 1.00 92.50 188 TRP A O 1
ATOM 1571 N N . CYS A 1 189 ? 4.937 0.130 -0.815 1.00 91.75 189 CYS A N 1
ATOM 1572 C CA . CYS A 1 189 ? 4.654 0.652 -2.151 1.00 91.75 189 CYS A CA 1
ATOM 1573 C C . CYS A 1 189 ? 3.627 1.791 -2.115 1.00 91.75 189 CYS A C 1
ATOM 1575 O O . CYS A 1 189 ? 3.776 2.781 -2.828 1.00 91.75 189 CYS A O 1
ATOM 1577 N N . PHE A 1 190 ? 2.603 1.678 -1.269 1.00 93.19 190 PHE A N 1
ATOM 1578 C CA . PHE A 1 190 ? 1.600 2.718 -1.078 1.00 93.19 190 PHE A CA 1
ATOM 1579 C C . PHE A 1 190 ? 2.191 3.959 -0.395 1.00 93.19 190 PHE A C 1
ATOM 1581 O O . PHE A 1 190 ? 1.984 5.067 -0.879 1.00 93.19 190 PHE A O 1
ATOM 1588 N N . VAL A 1 191 ? 3.012 3.800 0.648 1.00 90.75 191 VAL A N 1
ATOM 1589 C CA . VAL A 1 191 ? 3.756 4.909 1.275 1.00 90.75 191 VAL A CA 1
ATOM 1590 C C . VAL A 1 191 ? 4.598 5.648 0.232 1.00 90.75 191 VAL A C 1
ATOM 1592 O O . VAL A 1 191 ? 4.514 6.873 0.132 1.00 90.75 191 VAL A O 1
ATOM 1595 N N . GLY A 1 192 ? 5.360 4.916 -0.588 1.00 88.62 192 GLY A N 1
ATOM 1596 C CA . GLY A 1 192 ? 6.174 5.509 -1.649 1.00 88.62 192 GLY A CA 1
ATOM 1597 C C . GLY A 1 192 ? 5.352 6.193 -2.751 1.00 88.62 192 GLY A C 1
ATOM 1598 O O . GLY A 1 192 ? 5.772 7.229 -3.274 1.00 88.62 192 GLY A O 1
ATOM 1599 N N . LEU A 1 193 ? 4.154 5.683 -3.066 1.00 85.94 193 LEU A N 1
ATOM 1600 C CA . LEU A 1 193 ? 3.195 6.369 -3.938 1.00 85.94 193 LEU A CA 1
ATOM 1601 C C . LEU A 1 193 ? 2.744 7.701 -3.320 1.00 85.94 193 LEU A C 1
ATOM 1603 O O . LEU A 1 193 ? 2.80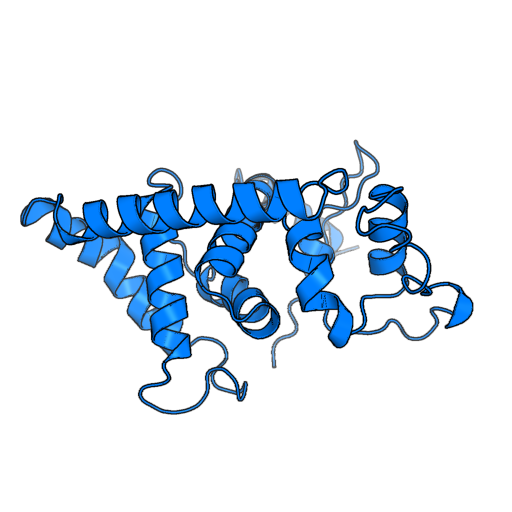7 8.741 -3.980 1.00 85.94 193 LEU A O 1
ATOM 1607 N N . MET A 1 194 ? 2.321 7.679 -2.056 1.00 84.44 194 MET A N 1
ATOM 1608 C CA . MET A 1 194 ? 1.752 8.839 -1.370 1.00 84.44 194 MET A CA 1
ATOM 1609 C C . MET A 1 194 ? 2.771 9.963 -1.154 1.00 84.44 194 MET A C 1
ATOM 1611 O O . MET A 1 194 ? 2.432 11.131 -1.337 1.00 84.44 194 MET A O 1
ATOM 1615 N N . GLN A 1 195 ? 4.036 9.627 -0.881 1.00 80.19 195 GLN A N 1
ATOM 1616 C CA . GLN A 1 195 ? 5.136 10.601 -0.807 1.00 80.19 195 GLN A CA 1
ATOM 1617 C C . GLN A 1 195 ? 5.306 11.416 -2.101 1.00 80.19 195 GLN A C 1
ATOM 1619 O O . GLN A 1 195 ? 5.800 12.539 -2.060 1.00 80.19 195 GLN A O 1
ATOM 1624 N N . ARG A 1 196 ? 4.904 10.873 -3.259 1.00 64.19 196 ARG A N 1
ATOM 1625 C CA . ARG A 1 196 ? 4.975 11.579 -4.549 1.00 64.19 196 ARG A CA 1
ATOM 1626 C C . ARG A 1 196 ? 3.662 12.232 -4.947 1.00 64.19 196 ARG A C 1
ATOM 1628 O O . ARG A 1 196 ? 3.695 13.296 -5.556 1.00 64.19 196 ARG A O 1
ATOM 1635 N N . ALA A 1 197 ? 2.530 11.608 -4.622 1.00 56.69 197 ALA A N 1
ATOM 1636 C CA . ALA A 1 197 ? 1.210 12.177 -4.879 1.00 56.69 197 ALA A CA 1
ATOM 1637 C C . ALA A 1 197 ? 1.024 13.516 -4.146 1.00 56.69 197 ALA A C 1
ATOM 1639 O O . ALA A 1 197 ? 0.411 14.432 -4.685 1.00 56.69 197 ALA A O 1
ATOM 1640 N N . PHE A 1 198 ? 1.639 13.677 -2.970 1.00 50.12 198 PHE A N 1
ATOM 1641 C CA . PHE A 1 198 ? 1.588 14.926 -2.211 1.00 50.12 198 PHE A CA 1
ATOM 1642 C C . PHE A 1 198 ? 2.240 16.121 -2.933 1.00 50.12 198 PHE A C 1
ATOM 1644 O O . PHE A 1 198 ? 1.796 17.244 -2.748 1.00 50.12 198 PHE A O 1
ATOM 1651 N N . PHE A 1 199 ? 3.204 15.900 -3.837 1.00 35.28 199 PHE A N 1
ATOM 1652 C CA . PHE A 1 199 ? 3.774 16.986 -4.655 1.00 35.28 199 PHE A CA 1
ATOM 1653 C C . PHE A 1 199 ? 2.807 17.495 -5.743 1.00 35.28 199 PHE A C 1
ATOM 1655 O O . PHE A 1 199 ? 3.047 18.526 -6.357 1.00 35.28 199 PHE A O 1
ATOM 1662 N N . VAL A 1 200 ? 1.723 16.758 -6.004 1.00 37.00 200 VAL A N 1
ATOM 1663 C CA . VAL A 1 200 ? 0.714 17.060 -7.036 1.00 37.00 200 VAL A CA 1
ATOM 1664 C C . VAL A 1 200 ? -0.619 17.482 -6.406 1.00 37.00 200 VAL A C 1
ATOM 1666 O O . VAL A 1 200 ? -1.421 18.155 -7.044 1.00 37.00 200 VAL A O 1
ATOM 1669 N N . CYS A 1 201 ? -0.857 17.101 -5.148 1.00 31.84 201 CYS A N 1
ATOM 1670 C CA . CYS A 1 201 ? -2.121 17.288 -4.442 1.00 31.84 201 CYS A CA 1
ATOM 1671 C C . CYS A 1 201 ? -2.024 18.222 -3.228 1.00 31.84 201 CYS A C 1
ATOM 1673 O O . CYS A 1 201 ? -2.885 18.132 -2.362 1.00 31.84 201 CYS A O 1
ATOM 1675 N N . THR A 1 202 ? -1.025 19.105 -3.136 1.00 31.48 202 THR A N 1
ATOM 1676 C CA . THR A 1 202 ? -1.161 20.361 -2.377 1.00 31.48 202 THR A CA 1
ATOM 1677 C C . THR A 1 202 ? -1.704 21.421 -3.335 1.00 31.48 202 THR A C 1
ATOM 1679 O O . THR A 1 202 ? -0.907 22.086 -3.997 1.00 31.48 202 THR A O 1
ATOM 1682 N N . PRO A 1 203 ? -3.031 21.570 -3.486 1.00 37.47 203 PRO A N 1
ATOM 1683 C CA . PRO A 1 203 ? -3.591 22.588 -4.343 1.00 37.47 203 PRO A CA 1
ATOM 1684 C C . PRO A 1 203 ? -3.650 23.850 -3.485 1.00 37.47 203 PRO A C 1
ATOM 1686 O O . PRO A 1 203 ? -4.520 23.997 -2.632 1.00 37.47 203 PRO A O 1
ATOM 1689 N N . THR A 1 204 ? -2.735 24.789 -3.682 1.00 41.09 204 THR A N 1
ATOM 1690 C CA . THR A 1 204 ? -3.209 26.169 -3.596 1.00 41.09 204 THR A CA 1
ATOM 1691 C C . THR A 1 204 ? -4.268 26.298 -4.691 1.00 41.09 204 THR A C 1
ATOM 1693 O O . THR A 1 204 ? -4.045 25.833 -5.810 1.00 41.09 204 THR A O 1
ATOM 1696 N N . ASP A 1 205 ? -5.436 26.860 -4.369 1.00 46.44 205 ASP A N 1
ATOM 1697 C CA . ASP A 1 205 ? -6.638 26.883 -5.230 1.00 46.44 205 ASP A CA 1
ATOM 1698 C C . ASP A 1 205 ? -6.379 27.350 -6.684 1.00 46.44 205 ASP A C 1
ATOM 1700 O O . ASP A 1 205 ? -7.138 27.044 -7.597 1.00 46.44 205 ASP A O 1
ATOM 1704 N N . ASN A 1 206 ? -5.241 27.998 -6.930 1.00 45.00 206 ASN A N 1
ATOM 1705 C CA . ASN A 1 206 ? -4.758 28.455 -8.230 1.00 45.00 206 ASN A CA 1
ATOM 1706 C C . ASN A 1 206 ? -4.380 27.345 -9.243 1.00 45.00 206 ASN A C 1
ATOM 1708 O O . ASN A 1 206 ? -4.276 27.638 -10.437 1.00 45.00 206 ASN A O 1
ATOM 1712 N N . ASP A 1 207 ? -4.115 26.103 -8.818 1.00 49.47 207 ASP A N 1
ATOM 1713 C CA . ASP A 1 207 ? -3.594 25.051 -9.718 1.00 49.47 207 ASP A CA 1
ATOM 1714 C C . ASP A 1 207 ? -4.684 24.143 -10.315 1.00 49.47 207 ASP A C 1
ATOM 1716 O O . ASP A 1 207 ? -4.498 23.567 -11.393 1.00 49.47 207 ASP A O 1
ATOM 1720 N N . ILE A 1 208 ? -5.859 24.063 -9.679 1.00 47.91 208 ILE A N 1
ATOM 1721 C CA . ILE A 1 208 ? -7.033 23.385 -10.257 1.00 47.91 208 ILE A CA 1
ATOM 1722 C C . ILE A 1 208 ? -7.552 24.187 -11.463 1.00 47.91 208 ILE A C 1
ATOM 1724 O O . ILE A 1 208 ? -7.810 23.606 -12.520 1.00 47.91 208 ILE A O 1
ATOM 1728 N N . ASP A 1 209 ? -7.572 25.519 -11.360 1.00 45.72 209 ASP A N 1
ATOM 1729 C CA . ASP A 1 209 ? -7.949 26.419 -12.458 1.00 45.72 209 ASP A CA 1
ATOM 1730 C C . ASP A 1 209 ? -6.958 26.370 -13.628 1.00 45.72 209 ASP A C 1
ATOM 1732 O O . ASP A 1 209 ? -7.340 26.461 -14.799 1.00 45.72 209 ASP A O 1
ATOM 1736 N N . ARG A 1 210 ? -5.669 26.148 -13.344 1.00 44.25 210 ARG A N 1
ATOM 1737 C CA . ARG A 1 210 ? -4.646 26.052 -14.392 1.00 44.25 210 ARG A CA 1
ATOM 1738 C C . ARG A 1 210 ? -4.783 24.775 -15.224 1.00 44.25 210 ARG A C 1
ATOM 1740 O O . ARG A 1 210 ? -4.548 24.824 -16.426 1.00 44.25 210 ARG A O 1
ATOM 1747 N N . ASN A 1 211 ? -5.212 23.665 -14.621 1.00 40.47 211 ASN A N 1
ATOM 1748 C CA . ASN A 1 211 ? -5.451 22.405 -15.335 1.00 40.47 211 ASN A CA 1
ATOM 1749 C C . ASN A 1 211 ? -6.740 22.423 -16.177 1.00 40.47 211 ASN A C 1
ATOM 1751 O O . ASN A 1 211 ? -6.799 21.754 -17.207 1.00 40.47 211 ASN A O 1
ATOM 1755 N N . LEU A 1 212 ? -7.746 23.219 -15.798 1.00 43.38 212 LEU A N 1
ATOM 1756 C CA . LEU A 1 212 ? -8.977 23.388 -16.583 1.00 43.38 212 LEU A CA 1
ATOM 1757 C C . LEU A 1 212 ? -8.758 24.206 -17.868 1.00 43.38 212 LEU A C 1
ATOM 1759 O O . LEU A 1 212 ? -9.390 23.921 -18.885 1.00 43.38 212 LEU A O 1
ATOM 1763 N N . ASN A 1 213 ? -7.804 25.141 -17.869 1.00 41.75 213 ASN A N 1
ATOM 1764 C CA . ASN A 1 213 ? -7.466 25.943 -19.052 1.00 41.75 213 ASN A CA 1
ATOM 1765 C C . ASN A 1 213 ? -6.758 25.159 -20.176 1.00 41.75 213 ASN A C 1
ATOM 1767 O O . ASN A 1 213 ? -6.701 25.644 -21.301 1.00 41.75 213 ASN A O 1
ATOM 1771 N N . TYR A 1 214 ? -6.260 23.944 -19.916 1.00 46.94 214 TYR A N 1
ATOM 1772 C CA . TYR A 1 214 ? -5.687 23.071 -20.955 1.00 46.94 214 TYR A CA 1
ATOM 1773 C C . TYR A 1 214 ? -6.715 22.147 -21.628 1.00 46.94 214 TYR A C 1
ATOM 1775 O O . TYR A 1 214 ? -6.382 21.471 -22.597 1.00 46.94 214 TYR A O 1
ATOM 1783 N N . CYS A 1 215 ? -7.960 22.116 -21.141 1.00 39.28 215 CYS A N 1
ATOM 1784 C CA . CYS A 1 215 ? -9.058 21.358 -21.756 1.00 39.28 215 CYS A CA 1
ATOM 1785 C C . CYS A 1 215 ? -9.982 22.232 -22.615 1.00 39.28 215 CYS A C 1
ATOM 1787 O O . CYS A 1 215 ? -10.904 21.715 -23.246 1.00 39.28 215 CYS A O 1
ATOM 1789 N N . VAL A 1 216 ? -9.750 23.545 -22.636 1.00 38.88 216 VAL A N 1
ATOM 1790 C CA . VAL A 1 216 ? -10.491 24.501 -23.459 1.00 38.88 216 VAL A CA 1
ATOM 1791 C C . VAL A 1 216 ? -9.483 25.385 -24.188 1.00 38.88 216 VAL A C 1
ATOM 1793 O O . VAL A 1 216 ? -9.272 26.527 -23.799 1.00 38.88 216 VAL A O 1
ATOM 1796 N N . ASN A 1 217 ? -8.814 24.813 -25.191 1.00 33.28 217 ASN A N 1
ATOM 1797 C CA . ASN A 1 217 ? -8.341 25.475 -26.415 1.00 33.28 217 ASN A CA 1
ATOM 1798 C C . ASN A 1 217 ? -7.900 24.417 -27.429 1.00 33.28 217 ASN A C 1
ATOM 1800 O O . ASN A 1 217 ? -6.997 23.619 -27.092 1.00 33.28 217 ASN A O 1
#

Organism: Glossina austeni (NCBI:txid7395)

Radius of gyration: 18.92 Å; chains: 1; bounding box: 41×40×57 Å

InterPro domains:
  IPR000195 Rab-GAP-TBC domain [PF00566] (64-199)
  IPR000195 Rab-GAP-TBC domain [PS50086] (60-217)
  IPR035969 Rab-GAP-TBC domain superfamily [SSF47923] (43-208)

Sequence (217 aa):
MRNCEIVAWDVENKMILHFQVLTRRKRKNADIGEIKVQNQFLNEQIDDGLMLRKCVFFGGLEKSLRKTVWPFLLKCYSFSSTFEDRAVLMDIKRKEWEEITRRRLYSMSPEEQIYFWKAVQYIVEKDVVRTDRSNPFFCGEGNPNTEIMKNILLYYAFYNTGISYSQGMSDLLAPILCEIQNESETCWCFVGLMQRAFFVCTPTDNDIDRNLNYCVN